Protein AF-A0A0G0ABU0-F1 (afdb_monomer)

Secondary structure (DSSP, 8-state):
---HHHHHHHHHHHHHHHHHHHHHH-----PEEPSEEEEEES--BTT--SSGGG--EEEEEEE-SSPBPSSEEEEEEE--SS---SEEE-EEEEEEEES--TT--TTSTT---EEPPEEEEEEEEEE--BTTB-EEEEEEEE-PBPTT--EEEEEE-SSSEE---SS-EEEEEEEEEEETTEEEEEEEEEEEBSS---

Organism: NCBI:txid1619088

Radius of gyration: 22.45 Å; Cα contacts (8 Å, |Δi|>4): 521; chains: 1; bounding box: 61×72×39 Å

Mean predicted aligned error: 9.08 Å

Sequence (198 aa):
MKSLKTSIKIVVPTLFLILSTAFFIVFSAQAGTLAAVYIFMSRLKAGLDGSGANAVQFILAIDTATNIPTAGTITIEFPDDEDTSWCRTAGALTVTAVAASAVDLTGTTWDIDSALPTSGTLTAACSQGGAGTVDTITISSVGSLTAGTTYGVQVASNIGVIGTNGTTGEHEVTVTAASGVTLDSKSFKILNLLRYIF

Structure (mmCIF, N/CA/C/O backbone):
data_AF-A0A0G0ABU0-F1
#
_entry.id   AF-A0A0G0ABU0-F1
#
loop_
_atom_site.group_PDB
_atom_site.id
_atom_site.type_symbol
_atom_site.label_atom_id
_atom_site.label_alt_id
_atom_site.label_comp_id
_atom_site.label_asym_id
_atom_site.label_entity_id
_atom_site.label_seq_id
_atom_site.pdbx_PDB_ins_code
_atom_site.Cartn_x
_atom_site.Cartn_y
_atom_site.Cartn_z
_atom_site.occupancy
_atom_site.B_iso_or_equiv
_atom_site.auth_seq_id
_atom_site.auth_comp_id
_atom_site.auth_asym_id
_atom_site.auth_atom_id
_atom_site.pdbx_PDB_model_num
ATOM 1 N N . MET A 1 1 ? -33.806 55.590 17.629 1.00 53.56 1 MET A N 1
ATOM 2 C CA . MET A 1 1 ? -33.355 54.507 18.536 1.00 53.56 1 MET A CA 1
ATOM 3 C C . MET A 1 1 ? -34.159 53.252 18.216 1.00 53.56 1 MET A C 1
ATOM 5 O O . MET A 1 1 ? -35.373 53.282 18.378 1.00 53.56 1 MET A O 1
ATOM 9 N N . LYS A 1 2 ? -33.543 52.192 17.665 1.00 54.38 2 LYS A N 1
ATOM 10 C CA . LYS A 1 2 ? -34.261 50.927 17.413 1.00 54.38 2 LYS A CA 1
ATOM 11 C C . LYS A 1 2 ? -34.666 50.323 18.761 1.00 54.38 2 LYS A C 1
ATOM 13 O O . LYS A 1 2 ? -33.845 50.247 19.669 1.00 54.38 2 LYS A O 1
ATOM 18 N N . SER A 1 3 ? -35.939 49.950 18.888 1.00 63.28 3 SER A N 1
ATOM 19 C CA . SER A 1 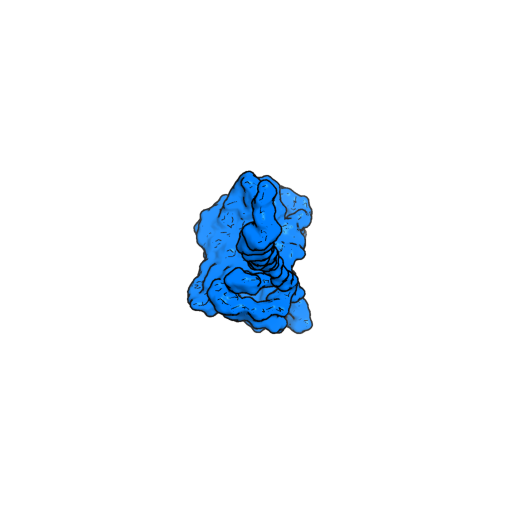3 ? -36.492 49.347 20.103 1.00 63.28 3 SER A CA 1
ATOM 20 C C . SER A 1 3 ? -35.692 48.102 20.483 1.00 63.28 3 SER A C 1
ATOM 22 O O . SER A 1 3 ? -35.455 47.237 19.638 1.00 63.28 3 SER A O 1
ATOM 24 N N . LEU A 1 4 ? -35.320 47.994 21.760 1.00 67.12 4 LEU A N 1
ATOM 25 C CA . LEU A 1 4 ? -34.596 46.853 22.331 1.00 67.12 4 LEU A CA 1
ATOM 26 C C . LEU A 1 4 ? -35.260 45.508 21.968 1.00 67.12 4 LEU A C 1
ATOM 28 O O . LEU A 1 4 ? -34.581 44.514 21.721 1.00 67.12 4 LEU A O 1
ATOM 32 N N . LYS A 1 5 ? -36.595 45.503 21.831 1.00 66.06 5 LYS A N 1
ATOM 33 C CA . LYS A 1 5 ? -37.384 44.330 21.427 1.00 66.06 5 LYS A CA 1
ATOM 34 C C . LYS A 1 5 ? -37.089 43.867 19.996 1.00 66.06 5 LYS A C 1
ATOM 36 O O . LYS A 1 5 ? -37.134 42.671 19.728 1.00 66.06 5 LYS A O 1
ATOM 41 N N . THR A 1 6 ? -36.795 44.785 19.078 1.00 67.38 6 THR A N 1
ATOM 42 C CA . THR A 1 6 ? -36.485 44.458 17.677 1.00 67.38 6 THR A CA 1
ATOM 43 C C . THR A 1 6 ? -35.071 43.900 17.542 1.00 67.38 6 THR A C 1
ATOM 45 O O . THR A 1 6 ? -34.860 42.969 16.772 1.00 67.38 6 THR A O 1
ATOM 48 N N . SER A 1 7 ? -34.117 44.404 18.330 1.00 66.88 7 SER A N 1
ATOM 49 C CA . SER A 1 7 ? -32.738 43.900 18.336 1.00 66.88 7 SER A CA 1
ATOM 50 C C . SER A 1 7 ? -32.650 42.468 18.877 1.00 66.88 7 SER A C 1
ATOM 52 O O . SER A 1 7 ? -31.991 41.629 18.271 1.00 66.88 7 SER A O 1
ATOM 54 N N . ILE A 1 8 ? -33.379 42.145 19.954 1.00 74.94 8 ILE A N 1
ATOM 55 C CA . ILE A 1 8 ? -33.384 40.794 20.548 1.00 74.94 8 ILE A CA 1
ATOM 56 C C . ILE A 1 8 ? -33.953 39.745 19.576 1.00 74.94 8 ILE A C 1
ATOM 58 O O . ILE A 1 8 ? -33.395 38.657 19.456 1.00 74.94 8 ILE A O 1
ATOM 62 N N . LYS A 1 9 ? -35.016 40.081 18.828 1.00 76.94 9 LYS A N 1
ATOM 63 C CA . LYS A 1 9 ? -35.651 39.168 17.857 1.00 76.94 9 LYS A CA 1
ATOM 64 C C . LYS A 1 9 ? -34.751 38.766 16.688 1.00 76.94 9 LYS A C 1
ATOM 66 O O . LYS A 1 9 ? -35.032 37.757 16.058 1.00 76.94 9 LYS A O 1
ATOM 71 N N . ILE A 1 10 ? -33.718 39.547 16.380 1.00 79.38 10 ILE A N 1
ATOM 72 C CA . ILE A 1 10 ? -32.808 39.276 15.258 1.00 79.38 10 ILE A CA 1
ATOM 73 C C . ILE A 1 10 ? -31.508 38.660 15.776 1.00 79.38 10 ILE A C 1
ATOM 75 O O . ILE A 1 10 ? -31.045 37.657 15.241 1.00 79.38 10 ILE A O 1
ATOM 79 N N . VAL A 1 11 ? -30.937 39.222 16.843 1.00 82.56 11 VAL A N 1
ATOM 80 C CA . VAL A 1 11 ? -29.625 38.802 17.353 1.00 82.56 11 VAL A CA 1
ATOM 81 C C . VAL A 1 11 ? -29.662 37.376 17.901 1.00 82.56 11 VAL A C 1
ATOM 83 O O . VAL A 1 11 ? -28.771 36.597 17.587 1.00 82.56 11 VAL A O 1
ATOM 86 N N . VAL A 1 12 ? -30.702 37.001 18.654 1.00 84.25 12 VAL A N 1
ATOM 87 C CA . VAL A 1 12 ? -30.795 35.668 19.275 1.00 84.25 12 VAL A CA 1
ATOM 88 C C . VAL A 1 12 ? -30.871 34.530 18.243 1.00 84.25 12 VAL A C 1
ATOM 90 O O . VAL A 1 12 ? -30.036 33.630 18.322 1.00 84.25 12 VAL A O 1
ATOM 93 N N . PRO A 1 13 ? -31.785 34.538 17.249 1.00 83.06 13 PRO A N 1
ATOM 94 C CA . PRO A 1 13 ? -31.830 33.463 16.255 1.00 83.06 13 PRO A CA 1
ATOM 95 C C . PRO A 1 13 ? -30.611 33.456 15.327 1.00 83.06 13 PRO A C 1
ATOM 97 O O . PRO A 1 13 ? -30.161 32.383 14.942 1.00 83.06 13 PRO A O 1
ATOM 100 N N . THR A 1 14 ? -30.035 34.620 15.008 1.00 84.69 14 THR A N 1
ATOM 101 C CA . THR A 1 14 ? -28.818 34.684 14.178 1.00 84.69 14 THR A CA 1
ATOM 102 C C . THR A 1 14 ? -27.617 34.097 14.919 1.00 84.69 14 THR A C 1
ATOM 104 O O . THR A 1 14 ? -26.863 33.317 14.348 1.00 84.69 14 THR A O 1
ATOM 107 N N . LEU A 1 15 ? -27.467 34.412 16.208 1.00 85.50 15 LEU A N 1
ATOM 108 C CA . LEU A 1 15 ? -26.416 33.850 17.052 1.00 85.50 15 LEU A CA 1
ATOM 109 C C . LEU A 1 15 ? -26.597 32.336 17.223 1.00 85.50 15 LEU A C 1
ATOM 111 O O . LEU A 1 15 ? -25.629 31.596 17.090 1.00 85.50 15 LEU A O 1
ATOM 115 N N . PHE A 1 16 ? -27.829 31.869 17.442 1.00 85.06 16 PHE A N 1
ATOM 116 C CA . PHE A 1 16 ? -28.134 30.439 17.534 1.00 85.06 16 PHE A CA 1
ATOM 117 C C . PHE A 1 16 ? -27.817 29.699 16.229 1.00 85.06 16 PHE A C 1
ATOM 119 O O . PHE A 1 16 ? -27.206 28.634 16.265 1.00 85.06 16 PHE A O 1
ATOM 126 N N . LEU A 1 17 ? -28.159 30.289 15.079 1.00 85.06 17 LEU A N 1
ATOM 127 C CA . LEU A 1 17 ? -27.828 29.729 13.773 1.00 85.06 17 LEU A CA 1
ATOM 128 C C . LEU A 1 17 ? -26.309 29.627 13.590 1.00 85.06 17 LEU A C 1
ATOM 130 O O . LEU A 1 17 ? -25.835 28.545 13.267 1.00 85.06 17 LEU A O 1
ATOM 134 N N . ILE A 1 18 ? -25.559 30.699 13.872 1.00 84.00 18 ILE A N 1
ATOM 135 C CA . ILE A 1 18 ? -24.088 30.727 13.767 1.00 84.00 18 ILE A CA 1
ATOM 136 C C . ILE A 1 18 ? -23.436 29.705 14.707 1.00 84.00 18 ILE A C 1
ATOM 138 O O . ILE A 1 18 ? -22.515 29.005 14.300 1.00 84.00 18 ILE A O 1
ATOM 142 N N . LEU A 1 19 ? -23.911 29.585 15.950 1.00 80.12 19 LEU A N 1
ATOM 143 C CA . LEU A 1 19 ? -23.403 28.589 16.899 1.00 80.12 19 LEU A CA 1
ATOM 144 C C . LEU A 1 19 ? -23.723 27.161 16.452 1.00 80.12 19 LEU A C 1
ATOM 146 O O . LEU A 1 19 ? -22.865 26.291 16.561 1.00 80.12 19 LEU A O 1
ATOM 150 N N . SER A 1 20 ? -24.922 26.921 15.914 1.00 78.56 20 SER A N 1
ATOM 151 C CA . SER A 1 20 ? -25.299 25.601 15.406 1.00 78.56 20 SER A CA 1
ATOM 152 C C . SER A 1 20 ? -24.467 25.204 14.185 1.00 78.56 20 SER A C 1
ATOM 154 O O . SER A 1 20 ? -23.925 24.103 14.158 1.00 78.56 20 SER A O 1
ATOM 156 N N . THR A 1 21 ? -24.269 26.102 13.214 1.00 71.50 21 THR A N 1
ATOM 157 C CA . THR A 1 21 ? -23.438 25.821 12.037 1.00 71.50 21 THR A CA 1
ATOM 158 C C . THR A 1 21 ? -21.964 25.693 12.397 1.00 71.50 21 THR A C 1
ATOM 160 O O . THR A 1 21 ? -21.309 24.796 11.880 1.00 71.50 21 THR A O 1
ATOM 163 N N . ALA A 1 22 ? -21.445 26.494 13.333 1.00 70.00 22 ALA A N 1
ATOM 164 C CA . ALA A 1 22 ? -20.084 26.326 13.842 1.00 70.00 22 ALA A CA 1
ATOM 165 C C . ALA A 1 22 ? -19.878 24.960 14.521 1.00 70.00 22 ALA A C 1
ATOM 167 O O . ALA A 1 22 ? -18.814 24.366 14.370 1.00 70.00 22 ALA A O 1
ATOM 168 N N . PHE A 1 23 ? -20.894 24.429 15.212 1.00 61.69 23 PHE A N 1
ATOM 169 C CA . PHE A 1 23 ? -20.827 23.112 15.851 1.00 61.69 23 PHE A CA 1
ATOM 170 C C . PHE A 1 23 ? -20.827 21.956 14.835 1.00 61.69 23 PHE A C 1
ATOM 172 O O . PHE A 1 23 ? -20.136 20.965 15.042 1.00 61.69 23 PHE A O 1
ATOM 179 N N . PHE A 1 24 ? -21.538 22.092 13.710 1.00 59.00 24 PHE A N 1
ATOM 180 C CA . PHE A 1 24 ? -21.547 21.077 12.645 1.00 59.00 24 PHE A CA 1
ATOM 181 C C . PHE A 1 24 ? -20.302 21.100 11.740 1.00 59.00 24 PHE A C 1
ATOM 183 O O . PHE A 1 24 ? -20.041 20.111 11.062 1.00 59.00 24 PHE A O 1
ATOM 190 N N . ILE A 1 25 ? -19.528 22.193 11.718 1.00 56.09 25 ILE A N 1
ATOM 191 C CA . ILE A 1 25 ? -18.317 22.309 10.879 1.00 56.09 25 ILE A CA 1
ATOM 192 C C . ILE A 1 25 ? -17.088 21.652 11.540 1.00 56.09 25 ILE A C 1
ATOM 194 O O . ILE A 1 25 ? -16.135 21.301 10.847 1.00 56.09 25 ILE A O 1
ATOM 198 N N . VAL A 1 26 ? -17.104 21.409 12.856 1.00 51.06 26 VAL A N 1
ATOM 199 C CA . VAL A 1 26 ? -16.016 20.704 13.556 1.00 51.06 26 VAL A CA 1
ATOM 200 C C . VAL A 1 26 ? -16.283 19.195 13.547 1.00 51.06 26 VAL A C 1
ATOM 202 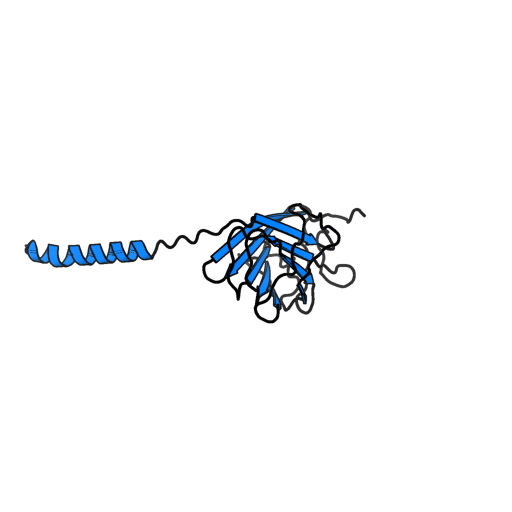O O . VAL A 1 26 ? -16.601 18.591 14.567 1.00 51.06 26 VAL A O 1
ATOM 205 N N . PHE A 1 27 ? -16.169 18.569 12.377 1.00 50.19 27 PHE A N 1
ATOM 206 C CA . PHE A 1 27 ? -16.045 17.115 12.287 1.00 50.19 27 PHE A CA 1
ATOM 207 C C . PHE A 1 27 ? -14.557 16.754 12.353 1.00 50.19 27 PHE A C 1
ATOM 209 O O . PHE A 1 27 ? -13.832 16.912 11.374 1.00 50.19 27 PHE A O 1
ATOM 216 N N . SER A 1 28 ? -14.080 16.300 13.514 1.00 50.69 28 SER A N 1
ATOM 217 C CA . SER A 1 28 ? -12.766 15.662 13.616 1.00 50.69 28 SER A CA 1
ATOM 218 C C . SER A 1 28 ? -12.930 14.166 13.351 1.00 50.69 28 SER A C 1
ATOM 220 O O . SER A 1 28 ? -13.377 13.429 14.231 1.00 50.69 28 SER A O 1
ATOM 222 N N . ALA A 1 29 ? -12.586 13.706 12.149 1.00 52.16 29 ALA A N 1
ATOM 223 C CA . ALA A 1 29 ? -12.385 12.280 11.919 1.00 52.16 29 ALA A CA 1
ATOM 224 C C . ALA A 1 29 ? -11.102 11.865 12.650 1.00 52.16 29 ALA A C 1
ATOM 226 O O . ALA A 1 29 ? -10.015 12.336 12.317 1.00 52.16 29 ALA A O 1
ATOM 227 N N . GLN A 1 30 ? -11.232 11.037 13.683 1.00 55.88 30 GLN A N 1
ATOM 228 C CA . GLN A 1 30 ? -10.089 10.439 14.362 1.00 55.88 30 GLN A CA 1
ATOM 229 C C . GLN A 1 30 ? -9.794 9.108 13.674 1.00 55.88 30 GLN A C 1
ATOM 231 O O . GLN A 1 30 ? -10.566 8.161 13.800 1.00 55.88 30 GLN A O 1
ATOM 236 N N . ALA A 1 31 ? -8.709 9.075 12.903 1.00 62.12 31 ALA A N 1
ATOM 237 C CA . ALA A 1 31 ? -8.166 7.840 12.360 1.00 62.12 31 ALA A CA 1
ATOM 238 C C . ALA A 1 31 ? -7.716 6.938 13.514 1.00 62.12 31 ALA A C 1
ATOM 240 O O . ALA A 1 31 ? -7.041 7.417 14.432 1.00 62.12 31 ALA A O 1
ATOM 241 N N . GLY A 1 32 ? -8.048 5.649 13.471 1.00 77.12 32 GLY A N 1
ATOM 242 C CA . GLY A 1 32 ? -7.339 4.677 14.292 1.00 77.12 32 GLY A CA 1
ATOM 243 C C . GLY A 1 32 ? -5.895 4.521 13.805 1.00 77.12 32 GLY A C 1
ATOM 244 O O . GLY A 1 32 ? -5.542 4.898 12.685 1.00 77.12 32 GLY A O 1
ATOM 245 N N . THR A 1 33 ? -5.035 3.960 14.648 1.00 88.62 33 THR A N 1
ATOM 246 C CA . THR A 1 33 ? -3.686 3.556 14.231 1.00 88.62 33 THR A CA 1
ATOM 247 C C . THR A 1 33 ? -3.714 2.076 13.887 1.00 88.62 33 THR A C 1
ATOM 249 O O . THR A 1 33 ? -4.180 1.302 14.717 1.00 88.62 33 THR A O 1
ATOM 252 N N . LEU A 1 34 ? -3.187 1.656 12.729 1.00 91.00 34 LEU A N 1
ATOM 253 C CA . LEU A 1 34 ? -3.074 0.220 12.416 1.00 91.00 34 LEU A CA 1
ATOM 254 C C . LEU A 1 34 ? -2.328 -0.514 13.546 1.00 91.00 34 LEU A C 1
ATOM 256 O O . LEU A 1 34 ? -1.215 -0.120 13.927 1.00 91.00 34 LEU A O 1
ATOM 260 N N . ALA A 1 35 ? -2.933 -1.579 14.073 1.00 91.56 35 ALA A N 1
ATOM 261 C CA . ALA A 1 35 ? -2.378 -2.370 15.166 1.00 91.56 35 ALA A CA 1
ATOM 262 C C . ALA A 1 35 ? -1.056 -3.024 14.734 1.00 91.56 35 ALA A C 1
ATOM 264 O O . ALA A 1 35 ? -0.021 -2.847 1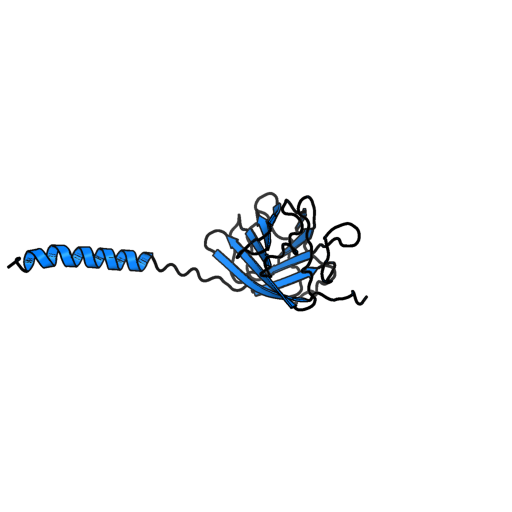5.388 1.00 91.56 35 ALA A O 1
ATOM 265 N N . ALA A 1 36 ? -1.050 -3.646 13.554 1.00 89.81 36 ALA A N 1
ATOM 266 C CA . ALA A 1 36 ? 0.142 -4.148 12.884 1.00 89.81 36 ALA A CA 1
ATOM 267 C C . ALA A 1 36 ? 0.144 -3.737 11.407 1.00 89.81 36 ALA A C 1
ATOM 269 O O . ALA A 1 36 ? -0.895 -3.639 10.760 1.00 89.81 36 ALA A O 1
ATOM 270 N N . VAL A 1 37 ? 1.334 -3.465 10.877 1.00 92.56 37 VAL A N 1
ATOM 271 C CA . VAL A 1 37 ? 1.559 -3.291 9.441 1.00 92.56 37 VAL A CA 1
ATOM 272 C C . VAL A 1 37 ? 2.985 -3.700 9.130 1.00 92.56 37 VAL A C 1
ATOM 274 O O . VAL A 1 37 ? 3.908 -3.305 9.847 1.00 92.56 37 VAL A O 1
ATOM 277 N N . TYR A 1 38 ? 3.167 -4.471 8.067 1.00 89.38 38 TYR A N 1
ATOM 278 C CA . TYR A 1 38 ? 4.484 -4.721 7.503 1.00 89.38 38 TYR A CA 1
ATOM 279 C C . TYR A 1 38 ? 4.397 -4.932 5.995 1.00 89.38 38 TYR A C 1
ATOM 281 O O . TYR A 1 38 ? 3.391 -5.399 5.458 1.00 89.38 38 TYR A O 1
ATOM 289 N N . ILE A 1 39 ? 5.479 -4.562 5.313 1.00 90.81 39 ILE A N 1
ATOM 290 C CA . ILE A 1 39 ? 5.658 -4.785 3.883 1.00 90.81 39 ILE A CA 1
ATOM 291 C C . ILE A 1 39 ? 6.904 -5.638 3.690 1.00 90.81 39 ILE A C 1
ATOM 293 O O . ILE A 1 39 ? 8.004 -5.258 4.090 1.00 90.81 39 ILE A O 1
ATOM 297 N N . PHE A 1 40 ? 6.728 -6.778 3.031 1.00 89.00 40 PHE A N 1
ATOM 298 C CA . PHE A 1 40 ? 7.817 -7.613 2.550 1.00 89.00 40 PHE A CA 1
ATOM 299 C C . PHE A 1 40 ? 7.991 -7.399 1.049 1.00 89.00 40 PHE A C 1
ATOM 301 O O . PHE A 1 40 ? 7.171 -7.849 0.249 1.00 89.00 40 PHE A O 1
ATOM 308 N N . MET A 1 41 ? 9.058 -6.708 0.655 1.00 89.75 41 MET A N 1
ATOM 309 C CA . MET A 1 41 ? 9.391 -6.496 -0.753 1.00 89.75 41 MET A CA 1
ATOM 310 C C . MET A 1 41 ? 10.297 -7.615 -1.262 1.00 89.75 41 MET A C 1
ATOM 312 O O . MET A 1 41 ? 11.236 -8.020 -0.580 1.00 89.75 41 MET A O 1
ATOM 316 N N . SER A 1 42 ? 10.092 -8.055 -2.505 1.00 89.88 42 SER A N 1
ATOM 317 C CA . SER A 1 42 ? 11.008 -8.992 -3.167 1.00 89.88 42 SER A CA 1
ATOM 318 C C . SER A 1 42 ? 12.414 -8.423 -3.304 1.00 89.88 42 SER A C 1
ATOM 320 O O . SER A 1 42 ? 13.376 -9.189 -3.395 1.00 89.88 42 SER A O 1
ATOM 322 N N . ARG A 1 43 ? 12.521 -7.086 -3.370 1.00 87.06 43 ARG A N 1
ATOM 323 C CA . ARG A 1 43 ? 13.771 -6.350 -3.524 1.00 87.06 43 ARG A CA 1
ATOM 324 C C . ARG A 1 43 ? 13.785 -5.026 -2.763 1.00 87.06 43 ARG A C 1
ATOM 326 O O . ARG A 1 43 ? 12.952 -4.167 -3.015 1.00 87.06 43 ARG A O 1
ATOM 333 N N . LEU A 1 44 ? 14.808 -4.838 -1.928 1.00 84.44 44 LEU A N 1
ATOM 334 C CA . LEU A 1 44 ? 15.134 -3.601 -1.206 1.00 84.44 44 LEU A CA 1
ATOM 335 C C . LEU A 1 44 ? 16.375 -2.907 -1.796 1.00 84.44 44 LEU A C 1
ATOM 337 O O . LEU A 1 44 ? 17.424 -2.795 -1.158 1.00 84.44 44 LEU A O 1
ATOM 341 N N . LYS A 1 45 ? 16.295 -2.484 -3.061 1.00 88.12 45 LYS A N 1
ATOM 342 C CA . LYS A 1 45 ? 17.388 -1.785 -3.758 1.00 88.12 45 LYS A CA 1
ATOM 343 C C . LYS A 1 45 ? 16.899 -0.432 -4.249 1.00 88.12 45 LYS A C 1
ATOM 345 O O . LYS A 1 45 ? 15.793 -0.360 -4.767 1.00 88.12 45 LYS A O 1
ATOM 350 N N . ALA A 1 46 ? 17.728 0.600 -4.140 1.00 89.38 46 ALA A N 1
ATOM 351 C CA . ALA A 1 46 ? 17.432 1.905 -4.723 1.00 89.38 46 ALA A CA 1
ATOM 352 C C . ALA A 1 46 ? 17.396 1.850 -6.26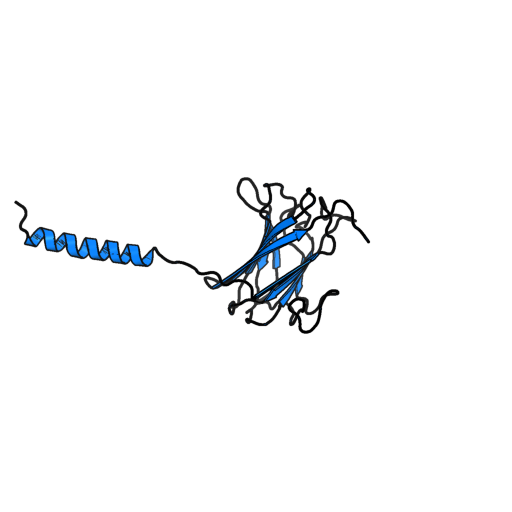5 1.00 89.38 46 ALA A C 1
ATOM 354 O O . ALA A 1 46 ? 18.196 1.145 -6.892 1.00 89.38 46 ALA A O 1
ATOM 355 N N . GLY A 1 47 ? 16.484 2.615 -6.864 1.00 89.00 47 GLY A N 1
ATOM 356 C CA . GLY A 1 47 ? 16.417 2.862 -8.304 1.00 89.00 47 GLY A CA 1
ATOM 357 C C . GLY A 1 47 ? 15.996 1.662 -9.150 1.00 89.00 47 GLY A C 1
ATOM 358 O O . GLY A 1 47 ? 16.480 1.506 -10.269 1.00 89.00 47 GLY A O 1
ATOM 359 N N . LEU A 1 48 ? 15.130 0.787 -8.634 1.00 92.38 48 LEU A N 1
ATOM 360 C CA . LEU A 1 48 ? 14.521 -0.263 -9.445 1.00 92.38 48 LEU A CA 1
ATOM 361 C C . LEU A 1 48 ? 13.462 0.351 -10.369 1.00 92.38 48 LEU A C 1
ATOM 363 O O . LEU A 1 48 ? 12.604 1.128 -9.942 1.00 92.38 48 LEU A O 1
ATOM 367 N N . ASP A 1 49 ? 13.540 -0.006 -11.650 1.00 92.00 49 ASP A N 1
ATOM 368 C CA . ASP A 1 49 ? 12.620 0.456 -12.698 1.00 92.00 49 ASP A CA 1
ATOM 369 C C . ASP A 1 49 ? 11.382 -0.444 -12.866 1.00 92.00 49 ASP A C 1
ATOM 371 O O . ASP A 1 49 ? 10.501 -0.130 -13.661 1.00 92.00 49 ASP A O 1
ATOM 375 N N . GLY A 1 50 ? 11.305 -1.555 -12.127 1.00 90.00 50 GLY A N 1
ATOM 376 C CA . GLY A 1 50 ? 10.164 -2.466 -12.157 1.00 90.00 50 GLY A CA 1
ATOM 377 C C . GLY A 1 50 ? 10.086 -3.384 -13.380 1.00 90.00 50 GLY A C 1
ATOM 378 O O . GLY A 1 50 ? 9.103 -4.113 -13.516 1.00 90.00 50 GLY A O 1
ATOM 379 N N . SER A 1 51 ? 11.106 -3.399 -14.246 1.00 88.69 51 SER A N 1
ATOM 380 C CA . SER A 1 51 ? 11.132 -4.169 -15.495 1.00 88.69 51 SER A CA 1
ATOM 381 C C . SER A 1 51 ? 12.163 -5.305 -15.478 1.00 88.69 51 SER A C 1
ATOM 383 O O . SER A 1 51 ? 13.236 -5.195 -14.888 1.00 88.69 51 SER A O 1
ATOM 385 N N . GLY A 1 52 ? 11.858 -6.428 -16.139 1.00 88.75 52 GLY A N 1
ATOM 386 C CA . GLY A 1 52 ? 12.792 -7.549 -16.310 1.00 88.75 52 GLY A CA 1
ATOM 387 C C . GLY A 1 52 ? 13.461 -7.995 -15.002 1.00 88.75 52 GLY A C 1
ATOM 388 O O . GLY A 1 52 ? 12.796 -8.366 -14.037 1.00 88.75 52 GLY A O 1
ATOM 389 N N . ALA A 1 53 ? 14.794 -7.932 -14.954 1.00 86.44 53 ALA A N 1
ATOM 390 C CA . ALA A 1 53 ? 15.570 -8.295 -13.767 1.00 86.44 53 ALA A CA 1
ATOM 391 C C . ALA A 1 53 ? 15.454 -7.289 -12.605 1.00 86.44 53 ALA A C 1
ATOM 393 O O . ALA A 1 53 ? 15.958 -7.585 -11.526 1.00 86.44 53 ALA A O 1
ATOM 394 N N . ASN A 1 54 ? 14.818 -6.133 -12.799 1.00 89.88 54 ASN A N 1
ATOM 395 C CA . ASN A 1 54 ? 14.550 -5.102 -11.794 1.00 89.88 54 ASN A CA 1
ATOM 396 C C . ASN A 1 54 ? 13.085 -5.108 -11.318 1.00 89.88 54 ASN A C 1
ATOM 398 O O . ASN A 1 54 ? 12.675 -4.177 -10.628 1.00 89.88 54 ASN A O 1
ATOM 402 N N . ALA A 1 55 ? 12.298 -6.130 -11.671 1.00 91.38 55 ALA A N 1
ATOM 403 C CA . ALA A 1 55 ? 10.910 -6.251 -11.237 1.00 91.38 55 ALA A CA 1
ATOM 404 C C . ALA A 1 55 ? 10.775 -6.259 -9.703 1.00 91.38 55 ALA A C 1
ATOM 406 O O . ALA A 1 55 ? 11.529 -6.938 -8.995 1.00 91.38 55 ALA A O 1
ATOM 407 N N . VAL A 1 56 ? 9.782 -5.516 -9.211 1.00 91.88 56 VAL A N 1
ATOM 408 C CA . VAL A 1 56 ? 9.440 -5.388 -7.792 1.00 91.88 56 VAL A CA 1
ATOM 409 C C . VAL A 1 56 ? 8.047 -5.966 -7.567 1.00 91.88 56 VAL A C 1
ATOM 411 O O . VAL A 1 56 ? 7.113 -5.703 -8.321 1.00 91.88 56 VAL A O 1
ATOM 414 N N . GLN A 1 57 ? 7.916 -6.758 -6.511 1.00 93.62 57 GLN A N 1
ATOM 415 C CA . GLN A 1 57 ? 6.639 -7.195 -5.957 1.00 93.62 57 GLN A CA 1
ATOM 416 C C . GLN A 1 57 ? 6.729 -7.081 -4.441 1.00 93.62 57 GLN A C 1
ATOM 418 O O . GLN A 1 57 ? 7.828 -7.142 -3.883 1.00 93.62 57 GLN A O 1
ATOM 423 N N . PHE A 1 58 ? 5.597 -6.955 -3.766 1.00 94.19 58 PHE A N 1
ATOM 424 C CA . PHE A 1 58 ? 5.581 -6.961 -2.312 1.00 94.19 58 PHE A CA 1
ATOM 425 C C . PHE A 1 58 ? 4.341 -7.646 -1.757 1.00 94.19 58 PHE A C 1
ATOM 427 O O . PHE A 1 58 ? 3.315 -7.742 -2.427 1.00 94.19 58 PHE A O 1
ATOM 434 N N . ILE A 1 59 ? 4.457 -8.118 -0.522 1.00 95.62 59 ILE A N 1
ATOM 435 C CA . ILE A 1 59 ? 3.337 -8.542 0.309 1.00 95.62 59 ILE A CA 1
ATOM 436 C C . ILE A 1 59 ? 3.132 -7.457 1.359 1.00 95.62 59 ILE A C 1
ATOM 438 O O . ILE A 1 59 ? 4.068 -7.110 2.075 1.00 95.62 59 ILE A O 1
ATOM 442 N N . LEU A 1 60 ? 1.923 -6.910 1.417 1.00 96.00 60 LEU A N 1
ATOM 443 C CA . LEU A 1 60 ? 1.456 -6.049 2.494 1.00 96.00 60 LEU A CA 1
ATOM 444 C C . LEU A 1 60 ? 0.595 -6.892 3.431 1.00 96.00 60 LEU A C 1
ATOM 446 O O . LEU A 1 60 ? -0.306 -7.597 2.977 1.00 96.00 60 LEU A O 1
ATOM 450 N N . ALA A 1 61 ? 0.844 -6.763 4.724 1.00 95.38 61 ALA A N 1
ATOM 451 C CA . ALA A 1 61 ? 0.015 -7.337 5.765 1.00 95.38 61 ALA A CA 1
ATOM 452 C C . ALA A 1 61 ? -0.419 -6.238 6.736 1.00 95.38 61 ALA A C 1
ATOM 454 O O . ALA A 1 61 ? 0.406 -5.413 7.142 1.00 95.38 61 ALA A O 1
ATOM 455 N N . ILE A 1 62 ? -1.710 -6.203 7.072 1.00 95.44 62 ILE A N 1
ATOM 456 C CA . ILE A 1 62 ? -2.293 -5.191 7.962 1.00 95.44 62 ILE A CA 1
ATOM 457 C C . ILE A 1 62 ? -3.220 -5.816 8.999 1.00 95.44 62 ILE A C 1
ATOM 459 O O . ILE A 1 62 ? -4.013 -6.694 8.674 1.00 95.44 62 ILE A O 1
ATOM 463 N N . ASP A 1 63 ? -3.165 -5.297 10.218 1.00 94.88 63 ASP A N 1
ATOM 464 C CA . ASP A 1 63 ? -4.168 -5.496 11.261 1.00 94.88 63 ASP A CA 1
ATOM 465 C C . ASP A 1 63 ? -4.719 -4.128 11.667 1.00 94.88 63 ASP A C 1
ATOM 467 O O . ASP A 1 63 ? -3.965 -3.195 11.973 1.00 94.88 63 ASP A O 1
ATOM 471 N N . THR A 1 64 ? -6.038 -3.992 11.633 1.00 94.88 64 THR A N 1
ATOM 472 C CA . THR A 1 64 ? -6.728 -2.747 11.956 1.00 94.88 64 THR A CA 1
ATOM 473 C C . THR A 1 64 ? -7.002 -2.692 13.461 1.00 94.88 64 THR A C 1
ATOM 475 O O . THR A 1 64 ? -7.333 -3.689 14.091 1.00 94.88 64 THR A O 1
ATOM 478 N N . ALA A 1 65 ? -6.857 -1.525 14.083 1.00 93.31 65 ALA A N 1
ATOM 479 C CA . ALA A 1 65 ? -7.284 -1.323 15.468 1.00 93.31 65 ALA A CA 1
ATOM 480 C C . ALA A 1 65 ? -8.810 -1.194 15.587 1.00 93.31 65 ALA A C 1
ATOM 482 O O . ALA A 1 65 ? -9.372 -1.409 16.663 1.00 93.31 65 ALA A O 1
ATOM 483 N N . THR A 1 66 ? -9.488 -0.841 14.495 1.00 92.69 66 THR A N 1
ATOM 484 C CA . THR A 1 66 ? -10.945 -0.777 14.408 1.00 92.69 66 THR A CA 1
ATOM 485 C C . THR A 1 66 ? -11.477 -1.716 13.326 1.00 92.69 66 THR A C 1
ATOM 487 O O . THR A 1 66 ? -10.777 -2.071 12.380 1.00 92.69 66 THR A O 1
ATOM 490 N N . ASN A 1 67 ? -12.728 -2.164 13.459 1.00 94.50 67 ASN A N 1
ATOM 491 C CA . ASN A 1 67 ? -13.357 -2.962 12.406 1.00 94.50 67 ASN A CA 1
ATOM 492 C C . ASN A 1 67 ? -13.657 -2.062 11.202 1.00 94.50 67 ASN A C 1
ATOM 494 O O . ASN A 1 67 ? -14.455 -1.131 11.325 1.00 94.50 67 ASN A O 1
ATOM 498 N N . ILE A 1 68 ? -13.076 -2.370 10.041 1.00 95.19 68 ILE A N 1
ATOM 499 C CA . ILE A 1 68 ? -13.351 -1.656 8.790 1.00 95.19 68 ILE A CA 1
ATOM 500 C C . ILE A 1 68 ? -14.501 -2.369 8.062 1.00 95.19 68 ILE A C 1
ATOM 502 O O . ILE A 1 68 ? -14.385 -3.560 7.756 1.00 95.19 68 ILE A O 1
ATOM 506 N N . PRO A 1 69 ? -15.625 -1.686 7.775 1.00 94.75 69 PRO A N 1
ATOM 507 C CA . PRO A 1 69 ? -16.730 -2.270 7.017 1.00 94.75 69 PRO A CA 1
ATOM 508 C C . PRO A 1 69 ? -16.334 -2.727 5.604 1.00 94.75 69 PRO A C 1
ATOM 510 O O . PRO A 1 69 ? -15.297 -2.344 5.066 1.00 94.75 69 PRO A O 1
ATOM 513 N N . THR A 1 70 ? -17.203 -3.516 4.964 1.00 93.56 70 THR A N 1
ATOM 514 C CA . THR A 1 70 ? -17.042 -3.931 3.559 1.00 93.56 70 THR A CA 1
ATOM 515 C C . THR A 1 70 ? -16.958 -2.742 2.596 1.00 93.56 70 THR A C 1
ATOM 517 O O . THR A 1 70 ? -17.323 -1.621 2.948 1.00 93.56 70 THR A O 1
ATOM 520 N N . ALA A 1 71 ? -16.563 -3.018 1.348 1.00 87.38 71 ALA A N 1
ATOM 521 C CA . ALA A 1 71 ? -16.352 -2.012 0.303 1.00 87.38 71 ALA A CA 1
ATOM 522 C C . ALA A 1 71 ? -15.260 -0.996 0.677 1.00 87.38 71 ALA A C 1
ATOM 524 O O . ALA A 1 71 ? -15.314 0.167 0.284 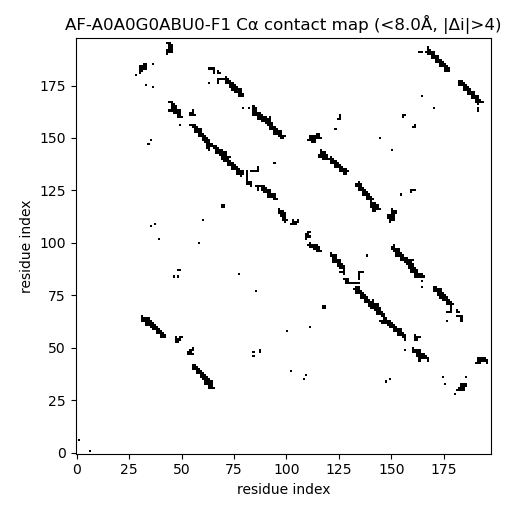1.00 87.38 71 ALA A O 1
ATOM 525 N N . GLY A 1 72 ? -14.275 -1.458 1.450 1.00 93.00 72 GLY A N 1
ATOM 526 C CA . GLY A 1 72 ? -13.138 -0.653 1.850 1.00 93.00 72 GLY A CA 1
ATOM 527 C C . GLY A 1 72 ? -12.071 -0.534 0.765 1.00 93.00 72 GLY A C 1
ATOM 528 O O . GLY A 1 72 ? -12.096 -1.208 -0.275 1.00 93.00 72 GLY A O 1
ATOM 529 N N . THR A 1 73 ? -11.095 0.311 1.058 1.00 97.38 73 THR A N 1
ATOM 530 C CA . THR A 1 73 ? -9.877 0.516 0.283 1.00 97.38 73 THR A CA 1
ATOM 531 C C . THR A 1 73 ? -8.662 0.428 1.190 1.00 97.38 73 THR A C 1
ATOM 533 O O . THR A 1 73 ? -8.718 0.853 2.344 1.00 97.38 73 THR A O 1
ATOM 536 N N . ILE A 1 74 ? -7.553 -0.067 0.648 1.00 97.94 74 ILE A N 1
ATOM 537 C CA . ILE A 1 74 ? -6.230 0.100 1.249 1.00 97.94 74 ILE A CA 1
ATOM 538 C C . ILE A 1 74 ? -5.428 1.023 0.343 1.00 97.94 74 ILE A C 1
ATOM 540 O O . ILE A 1 74 ? -5.301 0.755 -0.851 1.00 97.94 74 ILE A O 1
ATOM 544 N N . THR A 1 75 ? -4.888 2.089 0.911 1.00 97.62 75 THR A N 1
ATOM 545 C CA . THR A 1 75 ? -4.061 3.069 0.214 1.00 97.62 75 THR A CA 1
ATOM 546 C C . THR A 1 75 ? -2.658 3.035 0.797 1.00 97.62 75 THR A C 1
ATOM 548 O O . THR A 1 75 ? -2.495 3.066 2.015 1.00 97.62 75 THR A O 1
ATOM 551 N N . ILE A 1 76 ? -1.659 2.951 -0.075 1.00 96.50 76 ILE A N 1
ATOM 552 C CA . ILE A 1 76 ? -0.240 3.035 0.257 1.00 96.50 76 ILE A CA 1
ATOM 553 C C . ILE A 1 76 ? 0.286 4.301 -0.404 1.00 96.50 76 ILE A C 1
ATOM 555 O O . ILE A 1 76 ? 0.270 4.404 -1.630 1.00 96.50 76 ILE A O 1
ATOM 559 N N . GLU A 1 77 ? 0.723 5.250 0.405 1.00 94.75 77 GLU A N 1
ATOM 560 C CA . GLU A 1 77 ? 1.260 6.531 -0.034 1.00 94.75 77 GLU A CA 1
ATOM 561 C C . GLU A 1 77 ? 2.774 6.529 0.141 1.00 94.75 77 GLU A C 1
ATOM 563 O O . GLU A 1 77 ? 3.285 6.160 1.204 1.00 94.75 77 GLU A O 1
ATOM 568 N N . PHE A 1 78 ? 3.475 6.971 -0.899 1.00 91.19 78 PHE A N 1
ATOM 569 C CA . PHE A 1 78 ? 4.922 7.136 -0.909 1.00 91.19 78 PHE A CA 1
ATOM 570 C C . PHE A 1 78 ? 5.252 8.634 -0.942 1.00 91.19 78 PHE A C 1
ATOM 572 O O . PHE A 1 78 ? 5.364 9.211 -2.026 1.00 91.19 78 PHE A O 1
ATOM 579 N N . PRO A 1 79 ? 5.342 9.295 0.228 1.00 81.25 79 PRO A N 1
ATOM 580 C CA . PRO A 1 79 ? 5.735 10.694 0.340 1.00 81.25 79 PRO A CA 1
ATOM 581 C C . PRO A 1 79 ? 7.224 10.862 0.016 1.00 81.25 79 PRO A C 1
ATOM 583 O O . PRO A 1 79 ? 8.057 10.945 0.914 1.00 81.25 79 PRO A O 1
ATOM 586 N 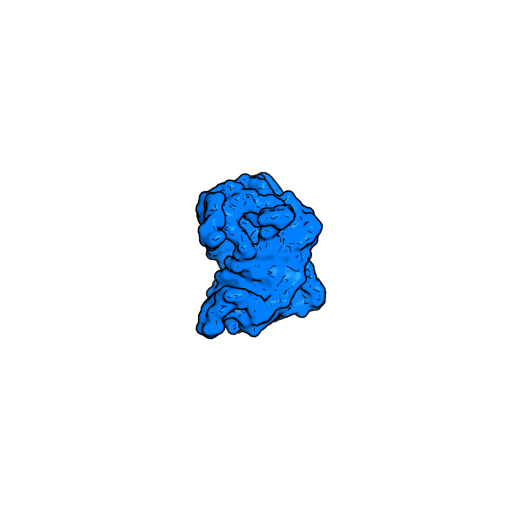N . ASP A 1 80 ? 7.569 10.881 -1.270 1.00 69.19 80 ASP A N 1
ATOM 587 C CA . ASP A 1 80 ? 8.900 11.260 -1.748 1.00 69.19 80 ASP A CA 1
ATOM 588 C C . ASP A 1 80 ? 8.876 12.506 -2.651 1.00 69.19 80 ASP A C 1
ATOM 590 O O . ASP A 1 80 ? 7.816 13.093 -2.888 1.00 69.19 80 ASP A O 1
ATOM 594 N N . ASP A 1 81 ? 10.072 12.932 -3.074 1.00 59.28 81 ASP A N 1
ATOM 595 C CA . ASP A 1 81 ? 10.416 14.173 -3.788 1.00 59.28 81 ASP A CA 1
ATOM 596 C C . ASP A 1 81 ? 9.841 14.284 -5.223 1.00 59.28 81 ASP A C 1
ATOM 598 O O . ASP A 1 81 ? 10.540 14.678 -6.156 1.00 59.28 81 ASP A O 1
ATOM 602 N N . GLU A 1 82 ? 8.554 13.986 -5.420 1.00 64.06 82 GLU A N 1
ATOM 603 C CA . GLU A 1 82 ? 7.836 14.219 -6.685 1.00 64.06 82 GLU A CA 1
ATOM 604 C C . GLU A 1 82 ? 8.486 13.474 -7.871 1.00 64.06 82 GLU A C 1
ATOM 606 O O . GLU A 1 82 ? 8.467 13.945 -9.012 1.00 64.06 82 GLU A O 1
ATOM 611 N N . ASP A 1 83 ? 9.102 12.315 -7.613 1.00 68.50 83 ASP A N 1
ATOM 612 C CA . ASP A 1 83 ? 10.045 11.702 -8.555 1.00 68.50 83 ASP A CA 1
ATOM 613 C C . ASP A 1 83 ? 9.450 10.545 -9.385 1.00 68.50 83 ASP A C 1
ATOM 615 O O . ASP A 1 83 ? 10.098 10.034 -10.308 1.00 68.50 83 ASP A O 1
ATOM 619 N N . THR A 1 84 ? 8.194 10.164 -9.117 1.00 81.38 84 THR A N 1
ATOM 620 C CA . THR A 1 84 ? 7.440 9.086 -9.793 1.00 81.38 84 THR A CA 1
ATOM 621 C C . THR A 1 84 ? 8.112 7.705 -9.730 1.00 81.38 84 THR A C 1
ATOM 623 O O . THR A 1 84 ? 7.889 6.835 -10.584 1.00 81.38 84 THR A O 1
ATOM 626 N N . SER A 1 85 ? 9.008 7.491 -8.763 1.00 88.44 85 SER A N 1
ATOM 627 C CA . SER A 1 85 ? 9.849 6.297 -8.721 1.00 88.44 85 SER A CA 1
ATOM 628 C C . SER A 1 85 ? 9.162 5.061 -8.169 1.00 88.44 85 SER A C 1
ATOM 630 O O . SER A 1 85 ? 9.591 3.952 -8.505 1.00 88.44 85 SER A O 1
ATOM 632 N N . TRP A 1 86 ? 8.124 5.216 -7.348 1.00 91.25 86 TRP A N 1
ATOM 633 C CA . TRP A 1 86 ? 7.385 4.083 -6.789 1.00 91.25 86 TRP A CA 1
ATOM 634 C C . TRP A 1 86 ? 6.340 3.581 -7.773 1.00 91.25 86 TRP A C 1
ATOM 636 O O . TRP A 1 86 ? 6.250 2.375 -8.001 1.00 91.25 86 TRP A O 1
ATOM 646 N N . CYS A 1 87 ? 5.642 4.497 -8.440 1.00 93.44 87 CYS A N 1
ATOM 647 C CA . CYS A 1 87 ? 4.782 4.205 -9.578 1.00 93.44 87 CYS A CA 1
ATOM 648 C C . CYS A 1 87 ? 5.472 4.607 -10.886 1.00 93.44 87 CYS A C 1
ATOM 650 O O . CYS A 1 87 ? 5.070 5.560 -11.540 1.00 93.44 87 CYS A O 1
ATOM 652 N N . ARG A 1 88 ? 6.475 3.842 -11.339 1.00 92.81 88 ARG A N 1
ATOM 653 C CA . ARG A 1 88 ? 7.205 4.094 -12.607 1.00 92.81 88 ARG A CA 1
ATOM 654 C C . ARG A 1 88 ? 6.282 4.243 -13.815 1.00 92.81 88 ARG A C 1
ATOM 656 O O . ARG A 1 88 ? 6.603 4.925 -14.786 1.00 92.81 88 ARG A O 1
ATOM 663 N N . THR A 1 89 ? 5.144 3.565 -13.780 1.00 94.50 89 THR A N 1
ATOM 664 C CA . THR A 1 89 ? 4.061 3.742 -14.744 1.00 94.50 89 THR A CA 1
ATOM 665 C C . THR A 1 89 ? 2.743 3.641 -13.998 1.00 94.50 89 THR A C 1
ATOM 667 O O . THR A 1 89 ? 2.515 2.669 -13.276 1.00 94.50 89 THR A O 1
ATOM 670 N N . ALA A 1 90 ? 1.873 4.635 -14.173 1.00 95.25 90 ALA A N 1
ATOM 671 C CA . ALA A 1 90 ? 0.520 4.581 -13.644 1.00 95.25 90 ALA A CA 1
ATOM 672 C C . ALA A 1 90 ? -0.319 3.534 -14.397 1.00 95.25 90 ALA A C 1
ATOM 674 O O . ALA A 1 90 ? -0.221 3.397 -15.617 1.00 95.25 90 ALA A O 1
ATOM 675 N N . GLY A 1 91 ? -1.166 2.800 -13.680 1.00 97.31 91 GLY A N 1
ATOM 676 C CA . GLY A 1 91 ? -2.027 1.785 -14.278 1.00 97.31 91 GLY A CA 1
ATOM 677 C C . GLY A 1 91 ? -2.399 0.654 -13.330 1.00 97.31 91 GLY A C 1
ATOM 678 O O . GLY A 1 91 ? -2.031 0.639 -12.157 1.00 97.31 91 GLY A O 1
ATOM 679 N N . ALA A 1 92 ? -3.143 -0.316 -13.860 1.00 98.00 92 ALA A N 1
ATOM 680 C CA . ALA A 1 92 ? -3.583 -1.479 -13.100 1.00 98.00 92 ALA A CA 1
ATOM 681 C C . ALA A 1 92 ? -2.397 -2.360 -12.683 1.00 98.00 92 ALA A C 1
ATOM 683 O O . ALA A 1 92 ? -1.521 -2.662 -13.497 1.00 98.00 92 ALA A O 1
ATOM 684 N N . LEU A 1 93 ? -2.413 -2.806 -11.432 1.00 98.06 93 LEU A N 1
ATOM 685 C CA . LEU A 1 93 ? -1.465 -3.745 -10.844 1.00 98.06 93 LEU A CA 1
ATOM 686 C C . LEU A 1 93 ? -2.110 -5.127 -10.709 1.00 98.06 93 LEU A C 1
ATOM 688 O O . LEU A 1 93 ? -3.335 -5.269 -10.681 1.00 98.06 93 LEU A O 1
ATOM 692 N N . THR A 1 94 ? -1.279 -6.156 -10.592 1.00 97.56 94 THR A N 1
ATOM 693 C CA . THR A 1 94 ? -1.736 -7.484 -10.182 1.00 97.56 94 THR A CA 1
ATOM 694 C C . THR A 1 94 ? -1.888 -7.498 -8.668 1.00 97.56 94 THR A C 1
ATOM 696 O O . THR A 1 94 ? -0.961 -7.118 -7.955 1.00 97.56 94 THR A O 1
ATOM 699 N N . VAL A 1 95 ? -3.036 -7.962 -8.178 1.00 97.94 95 VAL A N 1
ATOM 700 C CA . VAL A 1 95 ? -3.311 -8.114 -6.747 1.00 97.94 95 VAL A CA 1
ATOM 701 C C . VAL A 1 95 ? -3.797 -9.526 -6.457 1.00 97.94 95 VAL A C 1
ATOM 703 O O . VAL A 1 95 ? -4.592 -10.093 -7.205 1.00 97.94 95 VAL A O 1
ATOM 706 N N . THR A 1 96 ? -3.291 -10.133 -5.391 1.00 97.44 96 THR A N 1
ATOM 707 C CA . THR A 1 96 ? -3.675 -11.487 -4.980 1.00 97.44 96 THR A CA 1
ATOM 708 C C . THR A 1 96 ? -3.716 -11.551 -3.466 1.00 97.44 96 THR A C 1
ATOM 710 O O . THR A 1 96 ? -2.739 -11.218 -2.804 1.00 97.44 96 THR A O 1
ATOM 713 N N . ALA A 1 97 ? -4.849 -11.966 -2.906 1.00 97.06 97 ALA A N 1
ATOM 714 C CA . ALA A 1 97 ? -4.960 -12.186 -1.472 1.00 97.06 97 ALA A CA 1
ATOM 715 C C . ALA A 1 97 ? -4.099 -13.397 -1.074 1.00 97.06 97 ALA A C 1
ATOM 717 O O . ALA A 1 97 ? -4.145 -14.432 -1.741 1.00 97.06 97 ALA A O 1
ATOM 718 N N . VAL A 1 98 ? -3.308 -13.265 -0.010 1.00 96.06 98 VAL A N 1
ATOM 719 C CA . VAL A 1 98 ? -2.382 -14.310 0.451 1.00 96.06 98 VAL A CA 1
ATOM 720 C C . VAL A 1 98 ? -2.584 -14.558 1.936 1.00 96.06 98 VAL A C 1
ATOM 722 O O . VAL A 1 98 ? -2.697 -13.611 2.701 1.00 96.06 98 VAL A O 1
ATOM 725 N N . ALA A 1 99 ? -2.644 -15.827 2.332 1.00 94.50 99 ALA A N 1
ATOM 726 C CA . ALA A 1 99 ? -2.788 -16.238 3.732 1.00 94.50 99 ALA A CA 1
ATOM 727 C C . ALA A 1 99 ? -1.457 -16.673 4.364 1.00 94.50 99 ALA A C 1
ATOM 729 O O . ALA A 1 99 ? -1.465 -17.242 5.444 1.00 94.50 99 ALA A O 1
ATOM 730 N N . ALA A 1 100 ? -0.344 -16.498 3.647 1.00 90.50 100 ALA A N 1
ATOM 731 C CA . ALA A 1 100 ? 0.987 -16.753 4.166 1.00 90.50 100 ALA A CA 1
ATOM 732 C C . ALA A 1 100 ? 2.058 -16.010 3.352 1.00 90.50 100 ALA A C 1
ATOM 734 O O . ALA A 1 100 ? 1.857 -15.711 2.168 1.00 90.50 100 ALA A O 1
ATOM 735 N N . SER A 1 101 ? 3.221 -15.789 3.955 1.00 87.38 101 SER A N 1
ATOM 736 C CA . SER A 1 101 ? 4.451 -15.344 3.302 1.00 87.38 101 SER A CA 1
ATOM 737 C C . SER A 1 101 ? 5.656 -16.187 3.733 1.00 87.38 101 SER A C 1
ATOM 739 O O . SER A 1 101 ? 5.620 -16.934 4.707 1.00 87.38 101 SER A O 1
ATOM 741 N N . ALA A 1 102 ? 6.767 -16.070 3.001 1.00 83.38 102 ALA A N 1
ATOM 742 C CA . ALA A 1 102 ? 8.006 -16.774 3.342 1.00 83.38 102 ALA A CA 1
ATOM 743 C C . ALA A 1 102 ? 8.669 -16.264 4.636 1.00 83.38 102 ALA A C 1
ATOM 745 O O . ALA A 1 102 ? 9.572 -16.921 5.151 1.00 83.38 102 ALA A O 1
ATOM 746 N N . VAL A 1 103 ? 8.263 -15.087 5.120 1.00 77.94 103 VAL A N 1
ATOM 747 C CA . VAL A 1 103 ? 8.809 -14.447 6.324 1.00 77.94 103 VAL A CA 1
ATOM 748 C C . VAL A 1 103 ? 7.829 -14.476 7.495 1.00 77.94 103 VAL A C 1
ATOM 750 O O . VAL A 1 103 ? 8.111 -13.854 8.518 1.00 77.94 103 VAL A O 1
ATOM 753 N N . ASP A 1 104 ? 6.713 -15.198 7.358 1.00 82.50 104 ASP A N 1
ATOM 754 C CA . ASP A 1 104 ? 5.724 -15.305 8.424 1.00 82.50 104 ASP A CA 1
ATOM 755 C C . ASP A 1 104 ? 6.331 -15.949 9.663 1.00 82.50 104 ASP A C 1
ATOM 757 O O . ASP A 1 104 ? 6.941 -17.023 9.616 1.00 82.50 104 ASP A O 1
ATOM 761 N N . LEU A 1 105 ? 6.131 -15.281 10.792 1.00 82.50 105 LEU A N 1
ATOM 762 C CA . LEU A 1 105 ? 6.557 -15.746 12.096 1.00 82.50 105 LEU A CA 1
ATOM 763 C C . LEU A 1 105 ? 5.324 -15.961 12.967 1.00 82.50 105 LEU A C 1
ATOM 765 O O . LEU A 1 105 ? 4.854 -15.039 13.642 1.00 82.50 105 LEU A O 1
ATOM 769 N N . THR A 1 106 ? 4.830 -17.199 12.939 1.00 83.50 106 THR A N 1
ATOM 770 C CA . THR A 1 106 ? 3.564 -17.586 13.562 1.00 83.50 106 THR A CA 1
ATOM 771 C C . THR A 1 106 ? 3.461 -17.142 15.018 1.00 83.50 106 THR A C 1
ATOM 773 O O . THR A 1 106 ? 4.369 -17.383 15.819 1.00 83.50 106 THR A O 1
ATOM 776 N N . GLY A 1 107 ? 2.333 -16.525 15.373 1.00 74.94 107 GLY A N 1
ATOM 777 C CA . GLY A 1 107 ? 2.063 -16.051 16.733 1.00 74.94 107 GLY A CA 1
ATOM 778 C C . GLY A 1 107 ? 2.783 -14.752 17.114 1.00 74.94 107 GLY A C 1
ATOM 779 O O . GLY A 1 107 ? 2.877 -14.428 18.300 1.00 74.94 107 GLY A O 1
ATOM 780 N N . THR A 1 108 ? 3.297 -14.006 16.133 1.00 80.38 108 THR A N 1
ATOM 781 C CA . THR A 1 108 ? 3.868 -12.663 16.327 1.00 80.38 108 THR A CA 1
ATOM 782 C C . THR A 1 108 ? 3.148 -11.630 15.460 1.00 80.38 108 THR A C 1
ATOM 784 O O . THR A 1 108 ? 2.267 -11.960 14.680 1.00 80.38 108 THR A O 1
ATOM 787 N N . THR A 1 109 ? 3.543 -10.359 15.552 1.00 74.38 109 THR A N 1
ATOM 788 C CA . THR A 1 109 ? 3.013 -9.284 14.689 1.00 74.38 109 THR A CA 1
ATOM 789 C C . THR A 1 109 ? 3.505 -9.354 13.236 1.00 74.38 109 THR A C 1
ATOM 791 O O . THR A 1 109 ? 3.216 -8.452 12.455 1.00 74.38 109 THR A O 1
ATOM 794 N N . TRP A 1 110 ? 4.297 -10.375 12.897 1.00 81.06 110 TRP A N 1
ATOM 795 C CA . TRP A 1 110 ? 4.806 -10.681 11.558 1.00 81.06 110 TRP A CA 1
ATOM 796 C C . TRP A 1 110 ? 4.165 -11.966 11.021 1.00 81.06 110 TRP A C 1
ATOM 798 O O . TRP A 1 110 ? 4.825 -12.761 10.364 1.00 81.06 110 TRP A O 1
ATOM 808 N N . ASP A 1 111 ? 2.907 -12.209 11.376 1.00 89.69 111 ASP A N 1
ATOM 809 C CA . ASP A 1 111 ? 2.119 -13.356 10.930 1.00 89.69 111 ASP A CA 1
ATOM 810 C C . ASP A 1 111 ? 1.043 -12.891 9.942 1.00 89.69 111 ASP A C 1
ATOM 812 O O . ASP A 1 111 ? 0.644 -11.722 9.970 1.00 89.69 111 ASP A O 1
ATOM 816 N N . ILE A 1 112 ? 0.595 -13.768 9.046 1.00 94.06 112 ILE A N 1
ATOM 817 C CA . ILE A 1 112 ? -0.589 -13.527 8.217 1.00 94.06 112 ILE A CA 1
ATOM 818 C C . ILE A 1 112 ? -1.661 -14.503 8.678 1.00 94.06 112 ILE A C 1
ATOM 820 O O . ILE A 1 112 ? -1.625 -15.687 8.357 1.00 94.06 112 ILE A O 1
ATOM 824 N N . ASP A 1 113 ? -2.659 -13.989 9.389 1.00 93.88 113 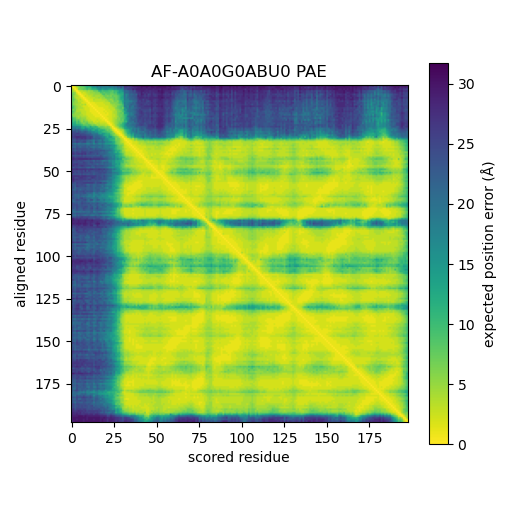ASP A N 1
ATOM 825 C CA . ASP A 1 113 ? -3.754 -14.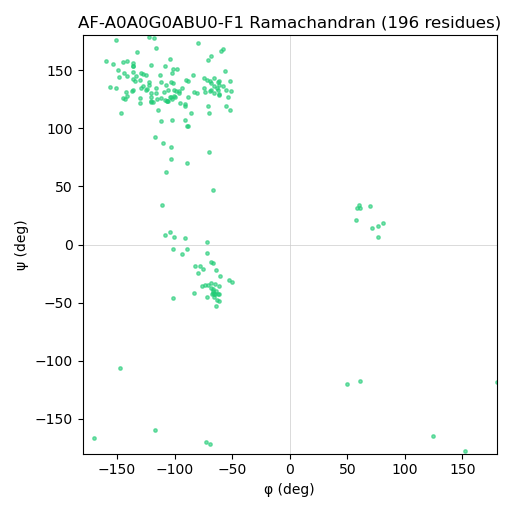809 9.903 1.00 93.88 113 ASP A CA 1
ATOM 826 C C . ASP A 1 113 ? -4.711 -15.239 8.781 1.00 93.88 113 ASP A C 1
ATOM 828 O O . ASP A 1 113 ? -5.297 -16.324 8.818 1.00 93.88 113 ASP A O 1
ATOM 832 N N . SER A 1 114 ? -4.912 -14.374 7.779 1.00 95.69 114 SER A N 1
ATOM 833 C CA . SER A 1 114 ? -5.850 -14.627 6.685 1.00 95.69 114 SER A CA 1
ATOM 834 C C . SER A 1 114 ? -5.489 -13.891 5.397 1.00 95.69 114 SER A C 1
ATOM 836 O O . SER A 1 114 ? -4.907 -12.809 5.391 1.00 95.69 114 SER A O 1
ATOM 838 N N . ALA A 1 115 ? -5.944 -14.441 4.271 1.00 97.38 115 ALA A N 1
ATOM 839 C CA . ALA A 1 115 ? -5.982 -13.724 3.004 1.00 97.38 115 ALA A CA 1
ATOM 840 C C . ALA A 1 115 ? -6.889 -12.488 3.101 1.00 97.38 115 ALA A C 1
ATOM 842 O O . ALA A 1 115 ? -7.958 -12.555 3.718 1.00 97.38 115 ALA A O 1
ATOM 843 N N . LEU A 1 116 ? -6.474 -11.375 2.478 1.00 97.56 116 LEU A N 1
ATOM 844 C CA . LEU A 1 116 ? -7.267 -10.147 2.418 1.00 97.56 116 LEU A CA 1
ATOM 845 C C . LEU A 1 116 ? -8.664 -10.426 1.829 1.00 97.56 116 LEU A C 1
ATOM 847 O O . LEU A 1 116 ? -8.766 -10.862 0.676 1.00 97.56 116 LEU A O 1
ATOM 851 N N . PRO A 1 117 ? -9.750 -10.180 2.586 1.00 97.25 117 PRO A N 1
ATOM 852 C CA . PRO A 1 117 ? -11.095 -10.446 2.113 1.00 97.25 117 PRO A CA 1
ATOM 853 C C . PRO A 1 117 ? -11.483 -9.448 1.025 1.00 97.25 117 PRO A C 1
ATOM 855 O O . PRO A 1 117 ? -10.957 -8.336 0.938 1.00 97.25 117 PRO A O 1
ATOM 858 N N . THR A 1 118 ? -12.471 -9.818 0.217 1.00 96.44 118 THR A N 1
ATOM 859 C CA . THR A 1 118 ? -13.002 -8.964 -0.844 1.00 96.44 118 THR A CA 1
ATOM 860 C C . THR A 1 118 ? -14.514 -8.831 -0.752 1.00 96.44 118 THR A C 1
ATOM 862 O O . THR A 1 118 ? -15.212 -9.758 -0.350 1.00 96.44 118 THR A O 1
ATOM 865 N N . SER A 1 119 ? -15.021 -7.662 -1.131 1.00 93.12 119 SER A N 1
ATOM 866 C CA . SER A 1 119 ? -16.446 -7.408 -1.370 1.00 93.12 119 SER A CA 1
ATOM 867 C C . SER A 1 119 ? -16.850 -7.664 -2.833 1.00 93.12 119 SER A C 1
ATOM 869 O O . SER A 1 119 ? -17.989 -7.403 -3.214 1.00 93.12 119 SER A O 1
ATOM 871 N N . GLY A 1 120 ? -15.932 -8.186 -3.656 1.00 92.75 120 GLY A N 1
ATOM 872 C CA . GLY A 1 120 ? -16.132 -8.470 -5.074 1.00 92.75 120 GLY A CA 1
ATOM 873 C C . GLY A 1 120 ? -14.871 -9.058 -5.708 1.00 92.75 120 GLY A C 1
ATOM 874 O O . GLY A 1 120 ? -14.427 -10.137 -5.334 1.00 92.75 120 GLY A O 1
ATOM 875 N N . THR A 1 121 ? -14.301 -8.363 -6.693 1.00 94.62 121 THR A N 1
ATOM 876 C CA . THR A 1 121 ? -12.969 -8.674 -7.237 1.00 94.62 121 THR A CA 1
ATOM 877 C C . THR A 1 121 ? -11.987 -7.621 -6.744 1.00 94.62 121 THR A C 1
ATOM 879 O O . THR A 1 121 ? -12.217 -6.431 -6.971 1.00 94.62 121 THR A O 1
ATOM 882 N N . LEU A 1 122 ? -10.910 -8.044 -6.075 1.00 96.88 122 LEU A N 1
ATOM 883 C CA . LEU A 1 122 ? -9.830 -7.134 -5.695 1.00 96.88 122 LEU A CA 1
ATOM 884 C C . LEU A 1 122 ? -9.193 -6.545 -6.950 1.00 96.88 122 LEU A C 1
ATOM 886 O O . LEU A 1 122 ? -8.849 -7.262 -7.889 1.00 96.88 122 LEU A O 1
ATOM 890 N N . THR A 1 123 ? -8.997 -5.236 -6.931 1.00 97.69 123 THR A N 1
ATOM 891 C CA . THR A 1 123 ? -8.271 -4.511 -7.972 1.00 97.69 123 THR A CA 1
ATOM 892 C C . THR A 1 123 ? -7.240 -3.624 -7.311 1.00 97.69 123 THR A C 1
ATOM 894 O O . THR A 1 123 ? -7.532 -3.031 -6.275 1.00 97.69 123 THR A O 1
ATOM 897 N N . ALA A 1 124 ? -6.062 -3.505 -7.912 1.00 98.31 124 ALA A N 1
ATOM 898 C CA . ALA A 1 124 ? -5.049 -2.561 -7.474 1.00 98.31 124 ALA A CA 1
ATOM 899 C C . ALA A 1 124 ? -4.640 -1.650 -8.630 1.00 98.31 124 ALA A C 1
ATOM 901 O O . ALA A 1 124 ? -4.599 -2.083 -9.783 1.00 98.31 124 ALA A O 1
ATOM 902 N N . ALA A 1 125 ? -4.330 -0.398 -8.323 1.00 98.12 125 ALA A N 1
ATOM 903 C CA . ALA A 1 125 ? -3.817 0.564 -9.286 1.00 98.12 125 ALA A CA 1
ATOM 904 C C . ALA A 1 125 ? -2.662 1.357 -8.679 1.00 98.12 125 ALA A C 1
ATOM 906 O O . ALA A 1 125 ? -2.699 1.698 -7.499 1.00 98.12 125 ALA A O 1
ATOM 907 N N . CYS A 1 126 ? -1.659 1.638 -9.507 1.00 96.31 126 CYS A N 1
ATOM 908 C CA . CYS A 1 126 ? -0.591 2.586 -9.223 1.00 96.31 126 CYS A CA 1
ATOM 909 C C . CYS A 1 126 ? -0.955 3.924 -9.864 1.00 96.31 126 CYS A C 1
ATOM 911 O O . CYS A 1 126 ? -1.284 3.962 -11.054 1.00 96.31 126 CYS A O 1
ATOM 913 N N . SER A 1 127 ? -0.842 5.003 -9.107 1.00 95.06 127 SER A N 1
ATOM 914 C CA . SER A 1 127 ? -1.001 6.374 -9.574 1.00 95.06 127 SER A CA 1
ATOM 915 C C . SER A 1 127 ? 0.284 7.131 -9.302 1.00 95.06 127 SER A C 1
ATOM 917 O O . SER A 1 127 ? 0.807 7.088 -8.190 1.00 95.06 127 SER A O 1
ATOM 919 N N . GLN A 1 128 ? 0.775 7.823 -10.324 1.00 92.62 128 GLN A N 1
ATOM 920 C CA . GLN A 1 128 ? 1.900 8.733 -10.175 1.00 92.62 128 GLN A CA 1
ATOM 921 C C . GLN A 1 128 ? 1.447 9.999 -9.461 1.00 92.62 128 GLN A C 1
ATOM 923 O O . GLN A 1 128 ? 0.404 10.567 -9.798 1.00 92.62 128 GLN A O 1
ATOM 928 N N . GLY A 1 129 ? 2.254 10.426 -8.501 1.00 86.62 129 GLY A N 1
ATOM 929 C CA . GLY A 1 129 ? 2.225 11.776 -7.981 1.00 86.62 129 GLY A CA 1
ATOM 930 C C . GLY A 1 129 ? 2.743 12.782 -9.011 1.00 86.62 129 GLY A C 1
ATOM 931 O O . GLY A 1 129 ? 2.984 12.494 -10.184 1.00 86.62 129 GLY A O 1
ATOM 932 N N . GLY A 1 130 ? 2.913 14.004 -8.545 1.00 81.06 130 GLY A N 1
ATOM 933 C CA . GLY A 1 130 ? 3.348 15.177 -9.293 1.00 81.06 130 GLY A CA 1
ATOM 934 C C . GLY A 1 130 ? 3.629 16.303 -8.303 1.00 81.06 130 GLY A C 1
ATOM 935 O O . GLY A 1 130 ? 3.657 16.053 -7.104 1.00 81.06 130 GLY A O 1
ATOM 936 N N . ALA A 1 131 ? 3.781 17.546 -8.761 1.00 80.50 131 ALA A N 1
ATOM 937 C CA . ALA A 1 131 ? 4.101 18.666 -7.867 1.00 80.50 131 ALA A CA 1
ATOM 938 C C . ALA A 1 131 ? 3.126 18.758 -6.670 1.00 80.50 131 ALA A C 1
ATOM 940 O O . ALA A 1 131 ? 1.925 18.979 -6.852 1.00 80.50 131 ALA A O 1
ATOM 941 N N . GLY A 1 132 ? 3.644 18.575 -5.454 1.00 78.56 132 GLY A N 1
ATOM 942 C CA . GLY A 1 132 ? 2.886 18.566 -4.203 1.00 78.56 132 GLY A CA 1
ATOM 943 C C . GLY A 1 132 ? 1.985 17.346 -3.965 1.00 78.56 132 GLY A C 1
ATOM 944 O O . GLY A 1 132 ? 1.116 17.413 -3.097 1.00 78.56 132 GLY A O 1
ATOM 945 N N . THR A 1 133 ? 2.142 16.254 -4.720 1.00 86.88 133 THR A N 1
ATOM 946 C CA . THR A 1 133 ? 1.334 15.027 -4.586 1.00 86.88 133 THR A CA 1
ATOM 947 C C . THR A 1 133 ? 2.199 13.772 -4.651 1.00 86.88 133 THR A C 1
ATOM 949 O O . THR A 1 133 ? 3.214 13.741 -5.339 1.00 86.88 133 THR A O 1
ATOM 952 N N . VAL A 1 134 ? 1.777 12.730 -3.941 1.00 91.88 134 VAL A N 1
ATOM 953 C CA . VAL A 1 134 ? 2.568 11.516 -3.706 1.00 91.88 134 VAL A CA 1
ATOM 954 C C . VAL A 1 134 ? 2.200 10.389 -4.667 1.00 91.88 134 VAL A C 1
ATOM 956 O O . VAL A 1 134 ? 1.047 10.273 -5.095 1.00 91.88 134 VAL A O 1
ATOM 959 N N . ASP A 1 135 ? 3.161 9.515 -4.961 1.00 93.12 135 ASP A N 1
ATOM 960 C CA . ASP A 1 135 ? 2.868 8.237 -5.609 1.00 93.12 135 ASP A CA 1
ATOM 961 C C . ASP A 1 135 ? 1.955 7.406 -4.698 1.00 93.12 135 ASP A C 1
ATOM 963 O O . ASP A 1 135 ? 2.145 7.342 -3.481 1.00 93.12 135 ASP A O 1
ATOM 967 N N . THR A 1 136 ? 0.942 6.770 -5.285 1.00 95.31 136 THR A N 1
ATOM 968 C CA . THR A 1 136 ? -0.090 6.061 -4.524 1.00 95.31 136 THR A CA 1
ATOM 969 C C . THR A 1 136 ? -0.408 4.709 -5.140 1.00 95.31 136 THR A C 1
ATOM 971 O O . THR A 1 136 ? -0.681 4.607 -6.336 1.00 95.31 136 THR A O 1
ATOM 974 N N . ILE A 1 137 ? -0.461 3.669 -4.309 1.00 97.31 137 ILE A N 1
ATOM 975 C CA . ILE A 1 137 ? -1.068 2.386 -4.665 1.00 97.31 137 ILE A CA 1
ATOM 976 C C . ILE A 1 137 ? -2.401 2.259 -3.936 1.00 97.31 137 ILE A C 1
ATOM 978 O O . ILE A 1 137 ? -2.450 2.312 -2.710 1.00 97.31 137 ILE A O 1
ATOM 982 N N . THR A 1 138 ? -3.484 2.045 -4.681 1.00 98.19 138 THR A N 1
ATOM 983 C CA . THR A 1 138 ? -4.820 1.830 -4.112 1.00 98.19 138 THR A CA 1
ATOM 984 C C . THR A 1 138 ? -5.304 0.427 -4.431 1.00 98.19 138 THR A C 1
ATOM 986 O O . THR A 1 138 ? -5.381 0.048 -5.597 1.00 98.19 138 THR A O 1
ATOM 989 N N . ILE A 1 139 ? -5.673 -0.323 -3.395 1.00 98.31 139 ILE A N 1
ATOM 990 C CA . ILE A 1 139 ? -6.369 -1.606 -3.473 1.00 98.31 139 ILE A CA 1
ATOM 991 C C . ILE A 1 139 ? -7.843 -1.356 -3.154 1.00 98.31 139 ILE A C 1
ATOM 993 O O . ILE A 1 139 ? -8.172 -0.791 -2.111 1.00 98.31 139 ILE A O 1
ATOM 997 N N . SER A 1 140 ? -8.736 -1.771 -4.045 1.00 97.88 140 SER A N 1
ATOM 998 C CA . SER A 1 140 ? -10.181 -1.542 -3.949 1.00 97.88 140 SER A CA 1
ATOM 999 C C . SER A 1 140 ? -10.964 -2.845 -3.815 1.00 97.88 140 SER A C 1
ATOM 1001 O O . SER A 1 140 ? -10.428 -3.940 -4.006 1.00 97.88 140 SER A O 1
ATOM 1003 N N . SER A 1 141 ? -12.257 -2.713 -3.503 1.00 96.62 141 SER A N 1
ATOM 1004 C CA . SER A 1 141 ? -13.166 -3.839 -3.253 1.00 96.62 141 SER A CA 1
ATOM 1005 C C . SER A 1 141 ? -12.711 -4.706 -2.078 1.00 96.62 141 SER A C 1
ATOM 1007 O O . SER A 1 141 ? -12.908 -5.925 -2.082 1.00 96.62 141 SER A O 1
ATOM 1009 N N . VAL A 1 142 ? -12.102 -4.092 -1.060 1.00 97.50 142 VAL A N 1
ATOM 1010 C CA . VAL A 1 142 ? -11.704 -4.791 0.164 1.00 97.50 142 VAL A CA 1
ATOM 1011 C C . VAL A 1 142 ? -12.969 -5.203 0.922 1.00 97.50 142 VAL A C 1
ATOM 1013 O O . VAL A 1 142 ? -13.989 -4.500 0.929 1.00 97.50 142 VAL A O 1
ATOM 1016 N N . GLY A 1 143 ? -12.955 -6.419 1.462 1.00 97.38 143 GLY A N 1
ATOM 1017 C CA . GLY A 1 143 ? -14.015 -6.948 2.315 1.00 97.38 143 GLY A CA 1
ATOM 1018 C C . GLY A 1 143 ? -14.002 -6.290 3.693 1.00 97.38 143 GLY A C 1
ATOM 1019 O O . GLY A 1 143 ? -13.308 -5.305 3.919 1.00 97.38 143 GLY A O 1
ATOM 1020 N N . SER A 1 144 ? -14.786 -6.823 4.625 1.00 96.69 144 SER A N 1
ATOM 1021 C CA . SER A 1 144 ? -14.732 -6.370 6.016 1.00 96.69 144 SER A CA 1
ATOM 1022 C C . SER A 1 144 ? -13.417 -6.798 6.665 1.00 96.69 144 SER A C 1
ATOM 1024 O O . SER A 1 144 ? -13.070 -7.976 6.583 1.00 96.69 144 SER A O 1
ATOM 1026 N N . LEU A 1 145 ? -12.740 -5.880 7.353 1.00 97.00 145 LEU A N 1
ATOM 1027 C CA . LEU A 1 145 ? -11.556 -6.171 8.161 1.00 97.00 145 LEU A CA 1
ATOM 1028 C C . LEU A 1 145 ? -11.956 -6.183 9.634 1.00 97.00 145 LEU A C 1
ATOM 1030 O O . LEU A 1 145 ? -12.585 -5.244 10.125 1.00 97.00 145 LEU A O 1
ATOM 1034 N N . THR A 1 146 ? -11.617 -7.267 10.321 1.00 96.12 146 THR A N 1
ATOM 1035 C CA . THR A 1 146 ? -11.855 -7.414 11.761 1.00 96.12 146 THR A CA 1
ATOM 1036 C C . THR A 1 146 ? -10.573 -7.096 12.510 1.00 96.12 146 THR A C 1
ATOM 1038 O O . THR A 1 146 ? -9.528 -7.629 12.148 1.00 96.12 146 THR A O 1
ATOM 1041 N N . ALA A 1 147 ? -10.667 -6.265 13.546 1.00 94.69 147 ALA A N 1
ATOM 1042 C CA . ALA A 1 147 ? -9.533 -5.924 14.389 1.00 94.69 147 ALA A CA 1
ATOM 1043 C C . ALA A 1 147 ? -8.974 -7.156 15.118 1.00 94.69 147 ALA A C 1
ATOM 1045 O O . ALA A 1 147 ? -9.738 -7.995 15.606 1.00 94.69 147 ALA A O 1
ATOM 1046 N N . GLY A 1 148 ? -7.648 -7.242 15.218 1.00 91.50 148 GLY A N 1
ATOM 1047 C CA . GLY A 1 148 ? -6.934 -8.398 15.756 1.00 91.50 148 GLY A CA 1
ATOM 1048 C C . GLY A 1 148 ? -6.773 -9.541 14.751 1.00 91.50 148 GLY A C 1
ATOM 1049 O O . GLY A 1 148 ? -6.577 -10.681 15.162 1.00 91.50 148 GLY A O 1
ATOM 1050 N N . THR A 1 149 ? -6.924 -9.275 13.450 1.00 93.81 149 THR A N 1
ATOM 1051 C CA . THR A 1 149 ? -6.652 -10.238 12.374 1.00 93.81 149 THR A CA 1
ATOM 1052 C C . THR A 1 149 ? -5.754 -9.578 11.342 1.00 93.81 149 THR A C 1
ATOM 1054 O O . THR A 1 149 ? -6.124 -8.576 10.731 1.00 93.81 149 THR A O 1
ATOM 1057 N N . THR A 1 150 ? -4.591 -10.174 11.108 1.00 95.25 150 THR A N 1
ATOM 1058 C CA . THR A 1 150 ? -3.624 -9.689 10.132 1.00 95.25 150 THR A CA 1
ATOM 1059 C C . THR A 1 150 ? -3.952 -10.239 8.748 1.00 95.25 150 THR A C 1
ATOM 1061 O O . THR A 1 150 ? -3.854 -11.440 8.492 1.00 95.25 150 THR A O 1
ATOM 1064 N N . TYR A 1 151 ? -4.343 -9.354 7.834 1.00 96.56 151 TYR A N 1
ATOM 1065 C CA . TYR A 1 151 ? -4.737 -9.703 6.474 1.00 96.56 151 TYR A CA 1
ATOM 1066 C C . TYR A 1 151 ? -3.618 -9.452 5.467 1.00 96.56 151 TYR A C 1
ATOM 1068 O O . TYR A 1 151 ? -3.104 -8.337 5.383 1.00 96.56 151 TYR A O 1
ATOM 1076 N N . GLY A 1 152 ? -3.295 -10.466 4.661 1.00 96.62 152 GLY A N 1
ATOM 1077 C CA . GLY A 1 152 ? -2.219 -10.428 3.670 1.00 96.62 152 GLY A CA 1
ATOM 1078 C C . GLY A 1 152 ? -2.686 -10.215 2.228 1.00 96.62 152 GLY A C 1
ATOM 1079 O O . GLY A 1 152 ? -3.651 -10.828 1.751 1.00 96.62 152 GLY A O 1
ATOM 1080 N N . VAL A 1 153 ? -1.954 -9.382 1.487 1.00 97.75 153 VAL A N 1
ATOM 1081 C CA . VAL A 1 153 ? -2.144 -9.159 0.050 1.00 97.75 153 VAL A CA 1
ATOM 1082 C C . VAL A 1 153 ? -0.809 -8.991 -0.672 1.00 97.75 153 VAL A C 1
ATOM 1084 O O . VAL A 1 153 ? 0.044 -8.209 -0.263 1.00 97.75 153 VAL A O 1
ATOM 1087 N N . GLN A 1 154 ? -0.630 -9.710 -1.777 1.00 97.44 154 GLN A N 1
ATOM 1088 C CA . GLN A 1 154 ? 0.496 -9.537 -2.685 1.00 97.44 154 GLN A CA 1
ATOM 1089 C C . GLN A 1 154 ? 0.128 -8.570 -3.811 1.00 97.44 154 GLN A C 1
ATOM 1091 O O . GLN A 1 154 ? -0.928 -8.708 -4.434 1.00 97.44 154 GLN A O 1
ATOM 1096 N N . VAL A 1 155 ? 1.030 -7.637 -4.108 1.00 97.62 155 VAL A N 1
ATOM 1097 C CA . VAL A 1 155 ? 0.913 -6.668 -5.199 1.00 97.62 155 VAL A CA 1
ATOM 1098 C C . VAL A 1 155 ? 2.139 -6.772 -6.108 1.00 97.62 155 VAL A C 1
ATOM 1100 O O . VAL A 1 155 ? 3.278 -6.840 -5.639 1.00 97.62 155 VAL A O 1
ATOM 1103 N N . ALA A 1 156 ? 1.910 -6.805 -7.419 1.00 96.50 156 ALA A N 1
ATOM 1104 C CA . ALA A 1 156 ? 2.958 -6.876 -8.433 1.00 96.50 156 ALA A CA 1
ATOM 1105 C C . ALA A 1 156 ? 2.617 -6.013 -9.655 1.00 96.50 156 ALA A C 1
ATOM 1107 O O . ALA A 1 156 ? 1.447 -5.726 -9.922 1.00 96.50 156 ALA A O 1
ATOM 1108 N N . SER A 1 157 ? 3.641 -5.629 -10.418 1.00 96.12 157 SER A N 1
ATOM 1109 C CA . SER A 1 157 ? 3.478 -4.893 -11.676 1.00 96.12 157 SER A CA 1
ATOM 1110 C C . SER A 1 157 ? 2.571 -5.626 -12.678 1.00 96.12 157 SER A C 1
ATOM 1112 O O . SER A 1 157 ? 2.509 -6.858 -12.718 1.00 96.12 157 SER A O 1
ATOM 1114 N N . ASN A 1 158 ? 1.877 -4.849 -13.506 1.00 95.38 158 ASN A N 1
ATOM 1115 C CA . ASN A 1 158 ? 1.158 -5.292 -14.698 1.00 95.38 158 ASN A CA 1
ATOM 1116 C C . ASN A 1 158 ? 1.201 -4.165 -15.745 1.00 95.38 158 ASN A C 1
ATOM 1118 O O . ASN A 1 158 ? 2.264 -3.909 -16.303 1.00 95.38 158 ASN A O 1
ATOM 1122 N N . ILE A 1 159 ? 0.088 -3.458 -15.973 1.00 95.62 159 ILE A N 1
ATOM 1123 C CA . ILE A 1 159 ? 0.073 -2.238 -16.792 1.00 95.62 159 ILE A CA 1
ATOM 1124 C C . ILE A 1 159 ? 0.761 -1.114 -16.013 1.00 95.62 159 ILE A C 1
ATOM 1126 O O . ILE A 1 159 ? 1.593 -0.397 -16.558 1.00 95.62 159 ILE A O 1
ATOM 1130 N N . GLY A 1 160 ? 0.425 -0.988 -14.726 1.00 96.06 160 GLY A N 1
ATOM 1131 C CA . GLY A 1 160 ? 1.184 -0.178 -13.787 1.00 96.06 160 GLY A CA 1
ATOM 1132 C C . GLY A 1 160 ? 2.491 -0.873 -13.415 1.00 96.06 160 GLY A C 1
ATOM 1133 O O . GLY A 1 160 ? 2.535 -2.099 -13.280 1.00 96.06 160 GLY A O 1
ATOM 1134 N N . VAL A 1 161 ? 3.555 -0.095 -13.238 1.00 95.94 161 VAL A N 1
ATOM 1135 C CA . VAL A 1 161 ? 4.896 -0.610 -12.940 1.00 95.94 161 VAL A CA 1
ATOM 1136 C C . VAL A 1 161 ? 5.357 -0.075 -11.594 1.00 95.94 161 VAL A C 1
ATOM 1138 O O . VAL A 1 161 ? 5.428 1.136 -11.397 1.00 95.94 161 VAL A O 1
ATOM 1141 N N . ILE A 1 162 ? 5.681 -0.996 -10.687 1.00 94.75 162 ILE A N 1
ATOM 1142 C CA . ILE A 1 162 ? 6.198 -0.700 -9.352 1.00 94.75 162 ILE A CA 1
ATOM 1143 C C . ILE A 1 162 ? 7.719 -0.599 -9.425 1.00 94.75 162 ILE A C 1
ATOM 1145 O O . ILE A 1 162 ? 8.380 -1.528 -9.894 1.00 94.75 162 ILE A O 1
ATOM 1149 N N . GLY A 1 163 ? 8.271 0.505 -8.937 1.00 93.69 163 GLY A N 1
ATOM 1150 C CA . GLY A 1 163 ? 9.707 0.698 -8.778 1.00 93.69 163 GLY A CA 1
ATOM 1151 C C . GLY A 1 163 ? 10.112 0.889 -7.321 1.00 93.69 163 GLY A C 1
ATOM 1152 O O . GLY A 1 163 ? 9.397 0.514 -6.393 1.00 93.69 163 GLY A O 1
ATOM 1153 N N . THR A 1 164 ? 11.289 1.472 -7.132 1.00 91.12 164 THR A N 1
ATOM 1154 C CA . THR A 1 164 ? 11.763 1.983 -5.842 1.00 91.12 164 THR A CA 1
ATOM 1155 C C . THR A 1 164 ? 12.410 3.347 -6.033 1.00 91.12 164 THR A C 1
ATOM 1157 O O . THR A 1 164 ? 12.954 3.633 -7.110 1.00 91.12 164 THR A O 1
ATOM 1160 N N . ASN A 1 165 ? 12.398 4.165 -4.975 1.00 88.19 165 ASN A N 1
ATOM 1161 C CA . ASN A 1 165 ? 13.067 5.464 -4.959 1.00 88.19 165 ASN A CA 1
ATOM 1162 C C . ASN A 1 165 ? 14.542 5.355 -5.396 1.00 88.19 165 ASN A C 1
ATOM 1164 O O . ASN A 1 165 ? 15.243 4.395 -5.056 1.00 88.19 165 ASN A O 1
ATOM 1168 N N . GLY A 1 166 ? 15.011 6.337 -6.171 1.00 85.69 166 GLY A N 1
ATOM 1169 C CA . GLY A 1 166 ? 16.371 6.377 -6.719 1.00 85.69 166 GLY A CA 1
ATOM 1170 C C . GLY A 1 166 ? 17.482 6.541 -5.676 1.00 85.69 166 GLY A C 1
ATOM 1171 O O . GLY A 1 166 ? 18.647 6.270 -5.974 1.00 85.69 166 GLY A O 1
ATOM 1172 N N . THR A 1 167 ? 17.141 6.951 -4.457 1.00 87.19 167 THR A N 1
ATOM 1173 C CA . THR A 1 167 ? 18.087 7.221 -3.376 1.00 87.19 167 THR A CA 1
ATOM 1174 C C . THR A 1 167 ? 18.131 6.091 -2.350 1.00 87.19 167 THR A C 1
ATOM 1176 O O . THR A 1 167 ? 17.158 5.383 -2.073 1.00 87.19 167 THR A O 1
ATOM 1179 N N . THR A 1 168 ? 19.315 5.895 -1.781 1.00 88.38 168 THR A N 1
ATOM 1180 C CA . THR A 1 168 ? 19.544 4.922 -0.712 1.00 88.38 168 THR A CA 1
ATOM 1181 C C . THR A 1 168 ? 19.187 5.517 0.637 1.00 88.38 168 THR A C 1
ATOM 1183 O O . THR A 1 168 ? 19.490 6.683 0.879 1.00 88.38 168 THR A O 1
ATOM 1186 N N . GLY A 1 169 ? 18.669 4.696 1.543 1.00 87.00 169 GLY A N 1
ATOM 1187 C CA . GLY A 1 169 ? 18.279 5.127 2.880 1.00 87.00 169 GLY A CA 1
ATOM 1188 C C . GLY A 1 169 ? 16.827 4.803 3.186 1.00 87.00 169 GLY A C 1
ATOM 1189 O O . GLY A 1 169 ? 16.213 3.960 2.531 1.00 87.00 169 GLY A O 1
ATOM 1190 N N . GLU A 1 170 ? 16.325 5.430 4.240 1.00 88.38 170 GLU A N 1
ATOM 1191 C CA . GLU A 1 170 ? 14.967 5.235 4.728 1.00 88.38 170 GLU A CA 1
ATOM 1192 C C . GLU A 1 170 ? 13.981 6.100 3.946 1.00 88.38 170 GLU A C 1
ATOM 1194 O O . GLU A 1 170 ? 14.176 7.306 3.822 1.00 88.38 170 GLU A O 1
ATOM 1199 N N . HIS A 1 171 ? 12.900 5.476 3.496 1.00 87.69 171 HIS A N 1
ATOM 1200 C CA . HIS A 1 171 ? 11.797 6.102 2.778 1.00 87.69 171 HIS A CA 1
ATOM 1201 C C . HIS A 1 171 ? 10.518 5.893 3.564 1.00 87.69 171 HIS A C 1
ATOM 1203 O O . HIS A 1 171 ? 10.186 4.754 3.895 1.00 87.69 171 HIS A O 1
ATOM 1209 N N . GLU A 1 172 ? 9.836 6.977 3.913 1.00 90.62 172 GLU A N 1
ATOM 1210 C CA . GLU A 1 172 ? 8.564 6.894 4.624 1.00 90.62 172 GLU A CA 1
ATOM 1211 C C . GLU A 1 172 ? 7.465 6.377 3.695 1.00 90.62 172 GLU A C 1
ATOM 1213 O O . GLU A 1 172 ? 7.425 6.697 2.510 1.00 90.62 172 GLU A O 1
ATOM 1218 N N . VAL A 1 173 ? 6.587 5.548 4.247 1.00 92.12 173 VAL A N 1
ATOM 1219 C CA . VAL A 1 173 ? 5.412 4.994 3.587 1.00 92.12 173 VAL A CA 1
ATOM 1220 C C . VAL A 1 173 ? 4.257 5.059 4.566 1.00 92.12 173 VAL A C 1
ATOM 1222 O O . VAL A 1 173 ? 4.390 4.630 5.715 1.00 92.12 173 VAL A O 1
ATOM 1225 N N . THR A 1 174 ? 3.115 5.554 4.103 1.00 94.62 174 THR A N 1
ATOM 1226 C CA . THR A 1 174 ? 1.879 5.592 4.888 1.00 94.62 174 THR A CA 1
ATOM 1227 C C . THR A 1 174 ? 0.901 4.577 4.331 1.00 94.62 174 THR A C 1
ATOM 1229 O O . THR A 1 174 ? 0.570 4.603 3.150 1.00 94.62 174 THR A O 1
ATOM 1232 N N . VAL A 1 175 ? 0.420 3.672 5.181 1.00 96.88 175 VAL A N 1
ATOM 1233 C CA . VAL A 1 175 ? -0.632 2.717 4.825 1.00 96.88 175 VAL A CA 1
ATOM 1234 C C . VAL A 1 175 ? -1.907 3.107 5.544 1.00 96.88 175 VAL A C 1
ATOM 1236 O O . VAL A 1 175 ? -1.897 3.316 6.756 1.00 96.88 175 VAL A O 1
ATOM 1239 N N . THR A 1 176 ? -3.005 3.162 4.800 1.00 97.06 176 THR A N 1
ATOM 1240 C CA . THR A 1 176 ? -4.332 3.495 5.311 1.00 97.06 176 THR A CA 1
ATOM 1241 C C . THR A 1 176 ? -5.344 2.459 4.847 1.00 97.06 176 THR A C 1
ATOM 1243 O O . THR A 1 176 ? -5.474 2.220 3.651 1.00 97.06 176 THR A O 1
ATOM 1246 N N . ALA A 1 177 ? -6.090 1.866 5.777 1.00 97.19 177 ALA A N 1
ATOM 1247 C CA . ALA A 1 177 ? -7.272 1.058 5.495 1.00 97.19 177 ALA A CA 1
ATOM 1248 C C . ALA A 1 177 ? -8.522 1.881 5.821 1.00 97.19 177 ALA A C 1
ATOM 1250 O O . ALA A 1 177 ? -8.632 2.406 6.925 1.00 97.19 177 ALA A O 1
ATOM 1251 N N . ALA A 1 178 ? -9.459 2.009 4.882 1.00 96.12 178 ALA A N 1
ATOM 1252 C CA . ALA A 1 178 ? -10.618 2.886 5.044 1.00 96.12 178 ALA A CA 1
ATOM 1253 C C . ALA A 1 178 ? -11.898 2.315 4.424 1.00 96.12 178 ALA A C 1
ATOM 1255 O O . ALA A 1 178 ? -11.858 1.658 3.388 1.00 96.12 178 ALA A O 1
ATOM 1256 N N . SER A 1 179 ? -13.047 2.622 5.025 1.00 95.06 179 SER A N 1
ATOM 1257 C CA . SER A 1 179 ? -14.379 2.469 4.431 1.00 95.06 179 SER A CA 1
ATOM 1258 C C . SER A 1 179 ? -15.289 3.585 4.953 1.00 95.06 179 SER A C 1
ATOM 1260 O O . SER A 1 179 ? -15.593 3.669 6.147 1.00 95.06 179 SER A O 1
ATOM 1262 N N . GLY A 1 180 ? -15.702 4.490 4.060 1.00 89.31 180 GLY A N 1
ATOM 1263 C CA . GLY A 1 180 ? -16.472 5.679 4.431 1.00 89.31 180 GLY A CA 1
ATOM 1264 C C . GLY A 1 180 ? -15.700 6.587 5.395 1.00 89.31 180 GLY A C 1
ATOM 1265 O O . GLY A 1 180 ? -14.657 7.124 5.040 1.00 89.31 180 GLY A O 1
ATOM 1266 N N . VAL A 1 181 ? -16.232 6.772 6.607 1.00 86.06 181 VAL A N 1
ATOM 1267 C CA . VAL A 1 181 ? -15.614 7.594 7.669 1.00 86.06 181 VAL A CA 1
ATOM 1268 C C . VAL A 1 181 ? -14.744 6.788 8.639 1.00 86.06 181 VAL A C 1
ATOM 1270 O O . VAL A 1 181 ? -14.089 7.378 9.493 1.00 86.06 181 VAL A O 1
ATOM 1273 N N . THR A 1 182 ? -14.757 5.456 8.545 1.00 91.62 182 THR A N 1
ATOM 1274 C CA . THR A 1 182 ? -13.938 4.583 9.389 1.00 91.62 182 THR A CA 1
ATOM 1275 C C . THR A 1 182 ? -12.616 4.342 8.688 1.00 91.62 182 THR A C 1
ATOM 1277 O O . THR A 1 182 ? -12.600 3.800 7.582 1.00 91.62 182 THR A O 1
ATOM 1280 N N . LEU A 1 183 ? -11.516 4.747 9.315 1.00 94.50 183 LEU A N 1
ATOM 1281 C CA . LEU A 1 183 ? -10.191 4.547 8.756 1.00 94.50 183 LEU A CA 1
ATOM 1282 C C . LEU A 1 183 ? -9.141 4.348 9.842 1.00 94.50 183 LEU A C 1
ATOM 1284 O O . LEU A 1 183 ? -9.179 5.014 10.876 1.00 94.50 183 LEU A O 1
ATOM 1288 N N . ASP A 1 184 ? -8.184 3.481 9.541 1.00 95.56 184 ASP A N 1
ATOM 1289 C CA . ASP A 1 184 ? -6.984 3.268 10.329 1.00 95.56 184 ASP A CA 1
ATOM 1290 C C . ASP A 1 184 ? -5.759 3.523 9.455 1.00 95.56 184 ASP A C 1
ATOM 1292 O O . ASP A 1 184 ? -5.710 3.084 8.305 1.00 95.56 184 ASP A O 1
ATOM 1296 N N . SER A 1 185 ? -4.755 4.210 9.995 1.00 95.06 185 SER A N 1
ATOM 1297 C CA . SER A 1 185 ? -3.537 4.559 9.258 1.00 95.06 185 SER A CA 1
ATOM 1298 C C . SER A 1 185 ? -2.279 4.325 10.083 1.00 95.06 185 SER A C 1
ATOM 1300 O O . SER A 1 185 ? -2.318 4.351 11.314 1.00 95.06 185 SER A O 1
ATOM 1302 N N . LYS A 1 186 ? -1.149 4.077 9.423 1.00 94.19 186 LYS A N 1
ATOM 1303 C CA . LYS A 1 186 ? 0.164 4.029 10.069 1.00 94.19 186 LYS A CA 1
ATOM 1304 C C . LYS A 1 186 ? 1.268 4.312 9.065 1.00 94.19 186 LYS A C 1
ATOM 1306 O O . LYS A 1 186 ? 1.279 3.741 7.976 1.00 94.19 186 LYS A O 1
ATOM 1311 N N . SER A 1 187 ? 2.215 5.143 9.483 1.00 93.19 187 SER A N 1
ATOM 1312 C CA . SER A 1 187 ? 3.421 5.450 8.720 1.00 93.19 187 SER A CA 1
ATOM 1313 C C . SER A 1 187 ? 4.614 4.698 9.294 1.00 93.19 187 SER A C 1
ATOM 1315 O O . SER A 1 187 ? 4.751 4.536 10.511 1.00 93.19 187 SER A O 1
ATOM 1317 N N . PHE A 1 188 ? 5.465 4.194 8.414 1.00 90.19 188 PHE A N 1
ATOM 1318 C CA . PHE A 1 188 ? 6.707 3.512 8.756 1.00 90.19 188 PHE A CA 1
ATOM 1319 C C . PHE A 1 188 ? 7.720 3.715 7.634 1.00 90.19 188 PHE A C 1
ATOM 1321 O O . PHE A 1 188 ? 7.420 4.324 6.613 1.00 90.19 188 PHE A O 1
ATOM 1328 N N . LYS A 1 189 ? 8.944 3.230 7.830 1.00 89.75 189 LYS A N 1
ATOM 1329 C CA . LYS A 1 189 ? 10.036 3.426 6.879 1.00 89.75 189 LYS A CA 1
ATOM 1330 C C . LYS A 1 189 ? 10.443 2.118 6.218 1.00 89.75 189 LYS A C 1
ATOM 1332 O O . LYS A 1 189 ? 10.550 1.092 6.888 1.00 89.75 189 LYS A O 1
ATOM 1337 N N . ILE A 1 190 ? 10.723 2.182 4.922 1.00 88.25 190 ILE A N 1
ATOM 1338 C CA . ILE A 1 190 ? 11.342 1.114 4.135 1.00 88.25 190 ILE A CA 1
ATOM 1339 C C . ILE A 1 190 ? 12.782 1.522 3.822 1.00 88.25 190 ILE A C 1
ATOM 1341 O O . ILE A 1 190 ? 13.052 2.670 3.483 1.00 88.25 190 ILE A O 1
ATOM 1345 N N . LEU A 1 191 ? 13.723 0.586 3.938 1.00 85.69 191 LEU A N 1
ATOM 1346 C CA . LEU A 1 191 ? 15.135 0.831 3.652 1.00 85.69 191 LEU A CA 1
ATOM 1347 C C . LEU A 1 191 ? 15.486 0.410 2.219 1.00 85.69 191 LEU A C 1
ATOM 1349 O O . LEU A 1 191 ? 15.387 -0.767 1.881 1.00 85.69 191 LEU A O 1
ATOM 1353 N N . ASN A 1 192 ? 15.988 1.345 1.410 1.00 83.44 192 ASN A N 1
ATOM 1354 C CA . ASN A 1 192 ? 16.548 1.071 0.085 1.00 83.44 192 ASN A CA 1
ATOM 1355 C C . ASN A 1 192 ? 18.080 1.015 0.135 1.00 83.44 192 ASN A C 1
ATOM 1357 O O . ASN A 1 192 ? 18.738 1.956 0.584 1.00 83.44 192 ASN A O 1
ATOM 1361 N N . LEU A 1 193 ? 18.670 -0.072 -0.372 1.00 83.75 193 LEU A N 1
ATOM 1362 C CA . LEU A 1 193 ? 20.120 -0.297 -0.341 1.00 83.75 193 LEU A CA 1
ATOM 1363 C C . LEU A 1 193 ? 20.797 0.018 -1.686 1.00 83.75 193 LEU A C 1
ATOM 1365 O O . LEU A 1 193 ? 20.206 -0.150 -2.754 1.00 83.75 193 LEU A O 1
ATOM 1369 N N . LEU A 1 194 ? 22.074 0.424 -1.640 1.00 74.31 194 LEU A N 1
ATOM 1370 C CA . LEU A 1 194 ? 22.887 0.724 -2.836 1.00 74.31 194 LEU A CA 1
ATOM 1371 C C . LEU A 1 194 ? 23.159 -0.531 -3.685 1.00 74.31 194 LEU A C 1
ATOM 1373 O O . LEU A 1 194 ? 23.184 -0.491 -4.916 1.00 74.31 194 LEU A O 1
ATOM 1377 N N . ARG A 1 195 ? 23.383 -1.664 -3.016 1.00 66.81 195 ARG A N 1
ATOM 1378 C CA . ARG A 1 195 ? 23.536 -2.994 -3.608 1.00 66.81 195 ARG A CA 1
ATOM 1379 C C . ARG A 1 195 ? 22.843 -4.008 -2.709 1.00 66.81 195 ARG A C 1
ATOM 1381 O O . ARG A 1 195 ? 22.866 -3.863 -1.491 1.00 66.81 195 ARG A O 1
ATOM 1388 N N . TYR A 1 196 ? 22.253 -5.026 -3.328 1.00 58.75 196 TYR A N 1
ATOM 1389 C CA . TYR A 1 196 ? 21.741 -6.186 -2.608 1.00 58.75 196 TYR A CA 1
ATOM 1390 C C . TYR A 1 196 ? 22.905 -6.877 -1.890 1.00 58.75 196 TYR A C 1
ATOM 1392 O O . TYR A 1 196 ? 23.927 -7.148 -2.523 1.00 58.75 196 TYR A O 1
ATOM 1400 N N . ILE A 1 197 ? 22.757 -7.141 -0.593 1.00 48.72 197 ILE A N 1
ATOM 1401 C CA . ILE A 1 197 ? 23.622 -8.060 0.149 1.00 48.72 197 ILE A CA 1
ATOM 1402 C C . ILE A 1 197 ? 22.815 -9.341 0.322 1.00 48.72 197 ILE A C 1
ATOM 1404 O O . ILE A 1 197 ? 22.141 -9.473 1.332 1.00 48.72 197 ILE A O 1
ATOM 1408 N N . PHE A 1 198 ? 22.831 -10.213 -0.687 1.00 49.06 198 PHE A N 1
ATOM 1409 C CA . PHE A 1 198 ? 22.681 -11.668 -0.574 1.00 49.06 198 PHE A CA 1
ATOM 1410 C C . PHE A 1 198 ? 23.320 -12.298 -1.811 1.00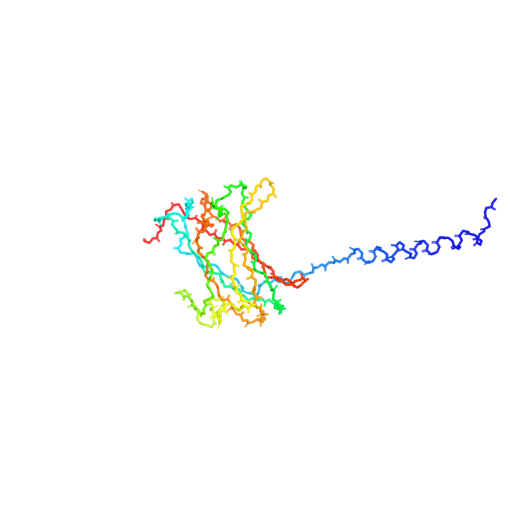 49.06 198 PHE A C 1
ATOM 1412 O O . PHE A 1 198 ? 22.945 -11.884 -2.933 1.00 49.06 198 PHE A O 1
#

Nearest PDB structures (foldseek):
  6sff-assembly1_A-2  TM=4.808E-01  e=1.242E-02  Mus musculus
  4ofk-assembly1_A  TM=3.923E-01  e=2.366E-02  Caenorhabditis elegans
  7wmp-assembly1_B  TM=5.951E-01  e=4.795E-01  Helicobacter phage KHP30

pLDDT: mean 87.04, std 12.14, range [48.72, 98.31]

Foldseek 3Di:
DPDPVVVCVPCVVVVVVVVVVVVVVPDDLDAAAWPAKDKAKPDQAAQQLCDDVSNIKIKIKTAHQAKAAFFKKKKKWFPDDLPCFFFSDWFWWDKDFDQADPQADPPDSRHQNGTFAFQDDWTWIWDRAHVVGTTMIMIGRTHIHDHPGMTMMMITDDNTGGGHHNDFAWTKMKIKMHDDSHIHIDIDIRGHDNDDDD

Solvent-accessible surface area (backbone atoms only — not comparable to full-atom values): 10204 Å² total; per-residue (Å²): 132,85,56,71,72,62,53,51,69,50,51,53,60,52,50,53,51,52,54,52,54,56,60,70,67,68,73,78,81,77,66,39,52,38,67,33,72,52,74,51,58,79,62,54,38,34,51,27,69,24,50,83,98,39,52,37,37,33,37,43,36,41,14,34,61,52,68,32,52,55,65,11,35,41,38,40,37,39,75,60,89,54,71,36,30,48,16,58,29,54,30,47,31,43,58,45,62,27,51,67,62,97,76,52,40,83,95,48,88,51,34,39,75,30,43,45,50,51,63,68,69,68,44,27,34,27,36,52,35,36,95,96,38,46,23,32,38,41,36,36,34,24,17,59,44,52,49,88,42,26,29,12,34,35,42,33,50,59,73,5,24,29,30,25,50,73,59,64,44,77,42,56,36,38,40,34,43,36,25,95,88,45,38,24,36,47,72,50,72,47,64,24,28,91,63,79,90,127